Protein 1ESC (pdb70)

Structure (mmCIF, N/CA/C/O backbone):
data_1ESC
#
_entry.id   1ESC
#
_cell.length_a   131.025
_cell.length_b   48.501
_cell.length_c   70.307
_cell.angle_alpha   90.00
_cell.angle_beta   118.09
_cell.angle_gamma   90.00
#
_symmetry.space_group_name_H-M   'C 1 2 1'
#
loop_
_entity.id
_entity.type
_entity.pdbx_description
1 polymer ESTERASE
2 water water
#
loop_
_atom_site.group_PDB
_atom_site.id
_atom_site.type_symbol
_atom_site.label_atom_id
_atom_site.label_alt_id
_atom_site.label_comp_id
_atom_site.label_asym_id
_atom_site.label_entity_id
_atom_site.label_seq_id
_atom_site.pdbx_PDB_ins_code
_atom_site.Cartn_x
_atom_site.Cartn_y
_atom_site.Cartn_z
_atom_site.occupancy
_atom_site.B_iso_or_equiv
_atom_site.auth_seq_id
_atom_site.auth_comp_id
_atom_site.auth_asym_id
_atom_site.auth_atom_id
_atom_site.pdbx_PDB_model_num
ATOM 1 N N . ASP A 1 4 ? 57.391 35.206 6.881 1.00 41.89 4 ASP A N 1
ATOM 2 C CA . ASP A 1 4 ? 58.522 34.274 6.703 1.00 21.77 4 ASP A CA 1
ATOM 3 C C . ASP A 1 4 ? 58.199 33.438 5.460 1.00 33.35 4 ASP A C 1
ATOM 4 O O . ASP A 1 4 ? 57.159 32.755 5.397 1.00 38.50 4 ASP A O 1
ATOM 9 N N . PRO A 1 5 ? 59.111 33.556 4.516 1.00 26.56 5 PRO A N 1
ATOM 10 C CA . PRO A 1 5 ? 58.949 32.779 3.276 1.00 22.11 5 PRO A CA 1
ATOM 11 C C . PRO A 1 5 ? 59.106 31.323 3.704 1.00 39.23 5 PRO A C 1
ATOM 12 O O . PRO A 1 5 ? 59.857 31.045 4.665 1.00 32.48 5 PRO A O 1
ATOM 16 N N . VAL A 1 6 ? 58.432 30.378 3.118 1.00 42.75 6 VAL A N 1
ATOM 17 C CA . VAL A 1 6 ? 58.505 28.931 3.372 1.00 36.55 6 VAL A CA 1
ATOM 18 C C . VAL A 1 6 ? 58.918 28.441 1.977 1.00 22.70 6 VAL A C 1
ATOM 19 O O . VAL A 1 6 ? 58.057 28.430 1.083 1.00 23.10 6 VAL A O 1
ATOM 23 N N . PRO A 1 7 ? 60.189 28.182 1.790 1.00 20.77 7 PRO A N 1
ATOM 24 C CA . PRO A 1 7 ? 60.673 27.733 0.471 1.00 26.78 7 PRO A CA 1
ATOM 25 C C . PRO A 1 7 ? 59.925 26.465 0.075 1.00 40.96 7 PRO A C 1
ATOM 26 O O . PRO A 1 7 ? 59.958 25.500 0.862 1.00 33.60 7 PRO A O 1
ATOM 30 N N . THR A 1 8 ? 59.241 26.414 -1.060 1.00 27.01 8 THR A N 1
ATOM 31 C CA . THR A 1 8 ? 58.451 25.244 -1.449 1.00 17.39 8 THR A CA 1
ATOM 32 C C . THR A 1 8 ? 58.674 24.688 -2.824 1.00 21.66 8 THR A C 1
ATOM 33 O O . THR A 1 8 ? 58.860 25.581 -3.644 1.00 24.31 8 THR A O 1
ATOM 37 N N . VAL A 1 9 ? 58.595 23.387 -3.020 1.00 29.29 9 VAL A N 1
ATOM 38 C CA . VAL A 1 9 ? 58.756 22.812 -4.365 1.00 30.03 9 VAL A CA 1
ATOM 39 C C . VAL A 1 9 ? 57.447 22.055 -4.629 1.00 9.37 9 VAL A C 1
ATOM 40 O O . VAL A 1 9 ? 57.050 21.336 -3.696 1.00 24.48 9 VAL A O 1
ATOM 44 N N . PHE A 1 10 ? 56.869 22.221 -5.786 1.00 19.35 10 PHE A N 1
ATOM 45 C CA . PHE A 1 10 ? 55.624 21.544 -6.211 1.00 22.73 10 PHE A CA 1
ATOM 46 C C . PHE A 1 10 ? 56.133 20.560 -7.272 1.00 16.88 10 PHE A C 1
ATOM 47 O O . PHE A 1 10 ? 57.065 20.925 -7.990 1.00 22.25 10 PHE A O 1
ATOM 55 N N . PHE A 1 11 ? 55.602 19.352 -7.284 1.00 17.43 11 PHE A N 1
ATOM 56 C CA . PHE A 1 11 ? 56.091 18.319 -8.216 1.00 16.49 11 PHE A CA 1
ATOM 57 C C . PHE A 1 11 ? 54.862 17.488 -8.555 1.00 10.65 11 PHE A C 1
ATOM 58 O O . PHE A 1 11 ? 53.861 17.768 -7.877 1.00 13.15 11 PHE A O 1
ATOM 66 N N . GLY A 1 12 ? 55.014 16.590 -9.502 1.00 14.19 12 GLY A N 1
ATOM 67 C CA . GLY A 1 12 ? 53.871 15.729 -9.819 1.00 16.69 12 GLY A CA 1
ATOM 68 C C . GLY A 1 12 ? 53.600 15.489 -11.297 1.00 20.31 12 GLY A C 1
ATOM 69 O O . GLY A 1 12 ? 54.386 15.854 -12.157 1.00 23.94 12 GLY A O 1
ATOM 70 N N . ASP A 1 13 ? 52.466 14.863 -11.531 1.00 24.63 13 ASP A N 1
ATOM 71 C CA . ASP A 1 13 ? 51.893 14.402 -12.770 1.00 24.20 13 ASP A CA 1
ATOM 72 C C . ASP A 1 13 ? 50.743 15.295 -13.220 1.00 16.89 13 ASP A C 1
ATOM 73 O O . ASP A 1 13 ? 50.642 16.440 -12.700 1.00 23.11 13 ASP A O 1
ATOM 78 N N . SER A 1 14 ? 49.906 14.834 -14.144 1.00 28.26 14 SER A N 1
ATOM 79 C CA . SER A 1 14 ? 48.815 15.652 -14.696 1.00 21.41 14 SER A CA 1
ATOM 80 C C . SER A 1 14 ? 47.796 16.134 -13.685 1.00 14.28 14 SER A C 1
ATOM 81 O O . SER A 1 14 ? 47.094 17.149 -13.956 1.00 30.55 14 SER A O 1
ATOM 84 N N . TYR A 1 15 ? 47.710 15.505 -12.522 1.00 25.01 15 TYR A N 1
ATOM 85 C CA . TYR A 1 15 ? 46.740 15.935 -11.504 1.00 21.48 15 TYR A CA 1
ATOM 86 C C . TYR A 1 15 ? 47.296 17.102 -10.674 1.00 15.03 15 TYR A C 1
ATOM 87 O O . TYR A 1 15 ? 46.423 17.650 -9.962 1.00 21.93 15 TYR A O 1
ATOM 96 N N . THR A 1 16 ? 48.536 17.506 -10.858 1.00 17.32 16 THR A N 1
ATOM 97 C CA . THR A 1 16 ? 49.138 18.662 -10.162 1.00 26.48 16 THR A CA 1
ATOM 98 C C . THR A 1 16 ? 49.387 19.796 -11.164 1.00 7.14 16 THR A C 1
ATOM 99 O O . THR A 1 16 ? 49.313 21.023 -10.928 1.00 20.17 16 THR A O 1
ATOM 103 N N . ALA A 1 17 ? 49.702 19.334 -12.383 1.00 23.46 17 ALA A N 1
ATOM 104 C CA . ALA A 1 17 ? 49.948 20.242 -13.508 1.00 20.04 17 ALA A CA 1
ATOM 105 C C . ALA A 1 17 ? 48.573 20.758 -13.950 1.00 30.35 17 ALA A C 1
ATOM 106 O O . ALA A 1 17 ? 48.467 21.857 -14.501 1.00 22.18 17 ALA A O 1
ATOM 108 N N . ASN A 1 18 ? 47.506 20.028 -13.727 1.00 19.71 18 ASN A N 1
ATOM 109 C CA . ASN A 1 18 ? 46.117 20.323 -14.021 1.00 18.01 18 ASN A CA 1
ATOM 110 C C . ASN A 1 18 ? 45.879 20.431 -15.538 1.00 19.79 18 ASN A C 1
ATOM 111 O O . ASN A 1 18 ? 45.396 21.418 -16.085 1.00 23.00 18 ASN A O 1
ATOM 116 N N . PHE A 1 19 ? 46.171 19.321 -16.172 1.00 26.52 19 PHE A N 1
ATOM 117 C CA . PHE A 1 19 ? 45.979 19.107 -17.592 1.00 29.40 19 PHE A CA 1
ATOM 118 C C . PHE A 1 19 ? 44.496 19.447 -17.860 1.00 26.96 19 PHE A C 1
ATOM 119 O O . PHE A 1 19 ? 43.588 18.944 -17.180 1.00 27.20 19 PHE A O 1
ATOM 127 N N . GLY A 1 20 ? 44.324 20.280 -18.857 1.00 21.32 20 GLY A N 1
ATOM 128 C CA . GLY A 1 20 ? 43.001 20.716 -19.278 1.00 32.39 20 GLY A CA 1
ATOM 129 C C . GLY A 1 20 ? 42.731 22.168 -18.926 1.00 31.03 20 GLY A C 1
ATOM 130 O O . GLY A 1 20 ? 41.823 22.720 -19.576 1.00 27.81 20 GLY A O 1
ATOM 131 N N . ILE A 1 21 ? 43.400 22.679 -17.902 1.00 30.73 21 ILE A N 1
ATOM 132 C CA . ILE A 1 21 ? 43.137 24.100 -17.539 1.00 21.84 21 ILE A CA 1
ATOM 133 C C . ILE A 1 21 ? 44.110 24.919 -18.376 1.00 29.81 21 ILE A C 1
ATOM 134 O O . ILE A 1 21 ? 45.278 24.539 -18.551 1.00 33.14 21 ILE A O 1
ATOM 139 N N . ALA A 1 22 ? 43.577 25.983 -18.956 1.00 31.75 22 ALA A N 1
ATOM 140 C CA . ALA A 1 22 ? 44.355 26.908 -19.804 1.00 24.93 22 ALA A CA 1
ATOM 141 C C . ALA A 1 22 ? 44.104 28.306 -19.256 1.00 11.65 22 ALA A C 1
ATOM 142 O O . ALA A 1 22 ? 43.060 28.574 -18.602 1.00 18.56 22 ALA A O 1
ATOM 144 N N . PRO A 1 23 ? 45.046 29.221 -19.437 1.00 31.58 23 PRO A N 1
ATOM 145 C CA . PRO A 1 23 ? 46.299 29.061 -20.142 1.00 38.51 23 PRO A CA 1
ATOM 146 C C . PRO A 1 23 ? 47.360 28.209 -19.471 1.00 38.92 23 PRO A C 1
ATOM 147 O O . PRO A 1 23 ? 47.459 28.097 -18.244 1.00 34.72 23 PRO A O 1
ATOM 151 N N . VAL A 1 24 ? 48.204 27.640 -20.295 1.00 30.15 24 VAL A N 1
ATOM 152 C CA . VAL A 1 24 ? 49.359 26.814 -19.887 1.00 27.98 24 VAL A CA 1
ATOM 153 C C . VAL A 1 24 ? 50.572 27.673 -19.590 1.00 35.38 24 VAL A C 1
ATOM 154 O O . VAL A 1 24 ? 50.720 28.773 -20.165 1.00 37.44 24 VAL A O 1
ATOM 158 N N . THR A 1 25 ? 51.479 27.275 -18.719 1.00 33.23 25 THR A N 1
ATOM 159 C CA . THR A 1 25 ? 52.716 28.006 -18.420 1.00 18.97 25 THR A CA 1
ATOM 160 C C . THR A 1 25 ? 53.699 27.526 -19.502 1.00 21.90 25 THR A C 1
ATOM 161 O O . THR A 1 25 ? 53.482 26.417 -20.041 1.00 28.07 25 THR A O 1
ATOM 165 N N . ASN A 1 26 ? 54.705 28.333 -19.808 1.00 33.46 26 ASN A N 1
ATOM 166 C CA . ASN A 1 26 ? 55.694 28.003 -20.858 1.00 26.08 26 ASN A CA 1
ATOM 167 C C . ASN A 1 26 ? 55.103 27.594 -22.212 1.00 42.05 26 ASN A C 1
ATOM 168 O O . ASN A 1 26 ? 55.684 26.728 -22.912 1.00 36.32 26 ASN A O 1
ATOM 173 N N . GLN A 1 27 ? 54.007 28.153 -22.693 1.00 34.60 27 GLN A N 1
ATOM 174 C CA . GLN A 1 27 ? 53.258 27.868 -23.914 1.00 30.72 27 GLN A CA 1
ATOM 175 C C . GLN A 1 27 ? 54.136 27.544 -25.125 1.00 42.56 27 GLN A C 1
ATOM 176 O O . GLN A 1 27 ? 53.885 26.640 -25.913 1.00 49.17 27 GLN A O 1
ATOM 182 N N . ASP A 1 28 ? 55.135 28.352 -25.256 1.00 25.20 28 ASP A N 1
ATOM 183 C CA . ASP A 1 28 ? 56.126 28.476 -26.300 1.00 37.46 28 ASP A CA 1
ATOM 184 C C . ASP A 1 28 ? 57.517 27.955 -26.053 1.00 52.57 28 ASP A C 1
ATOM 185 O O . ASP A 1 28 ? 58.482 28.414 -26.698 1.00 44.46 28 ASP A O 1
ATOM 190 N N . SER A 1 29 ? 57.692 27.046 -25.136 1.00 34.25 29 SER A N 1
ATOM 191 C CA . SER A 1 29 ? 59.039 26.496 -24.848 1.00 17.91 29 SER A CA 1
ATOM 192 C C . SER A 1 29 ? 58.866 24.993 -24.686 1.00 39.68 29 SER A C 1
ATOM 193 O O . SER A 1 29 ? 57.701 24.587 -24.823 1.00 31.91 29 SER A O 1
ATOM 196 N N . GLU A 1 30 ? 59.961 24.328 -24.365 1.00 37.91 30 GLU A N 1
ATOM 197 C CA . GLU A 1 30 ? 59.926 22.871 -24.195 1.00 29.32 30 GLU A CA 1
ATOM 198 C C . GLU A 1 30 ? 58.840 22.366 -23.257 1.00 44.40 30 GLU A C 1
ATOM 199 O O . GLU A 1 30 ? 58.122 21.414 -23.653 1.00 41.82 30 GLU A O 1
ATOM 205 N N . ARG A 1 31 ? 58.696 22.983 -22.105 1.00 32.56 31 ARG A N 1
ATOM 206 C CA . ARG A 1 31 ? 57.736 22.614 -21.070 1.00 28.15 31 ARG A CA 1
ATOM 207 C C . ARG A 1 31 ? 56.273 22.889 -21.350 1.00 28.57 31 ARG A C 1
ATOM 208 O O . ARG A 1 31 ? 55.429 22.700 -20.451 1.00 21.05 31 ARG A O 1
ATOM 216 N N . GLY A 1 32 ? 55.957 23.270 -22.567 1.00 26.18 32 GLY A N 1
ATOM 217 C CA . GLY A 1 32 ? 54.577 23.516 -22.995 1.00 20.13 32 GLY A CA 1
ATOM 218 C C . GLY A 1 32 ? 53.860 22.155 -23.020 1.00 29.25 32 GLY A C 1
ATOM 219 O O . GLY A 1 32 ? 52.651 22.068 -22.756 1.00 36.38 32 GLY A O 1
ATOM 220 N N . TRP A 1 33 ? 54.631 21.115 -23.323 1.00 21.59 33 TRP A N 1
ATOM 221 C CA . TRP A 1 33 ? 54.213 19.727 -23.395 1.00 15.23 33 TRP A CA 1
ATOM 222 C C . TRP A 1 33 ? 53.964 19.124 -22.022 1.00 14.85 33 TRP A C 1
ATOM 223 O O . TRP A 1 33 ? 53.614 17.936 -21.991 1.00 20.39 33 TRP A O 1
ATOM 234 N N . CYS A 1 34 ? 54.124 19.881 -20.967 1.00 30.32 34 CYS A N 1
ATOM 235 C CA . CYS A 1 34 ? 53.842 19.451 -19.609 1.00 21.10 34 CYS A CA 1
ATOM 236 C C . CYS A 1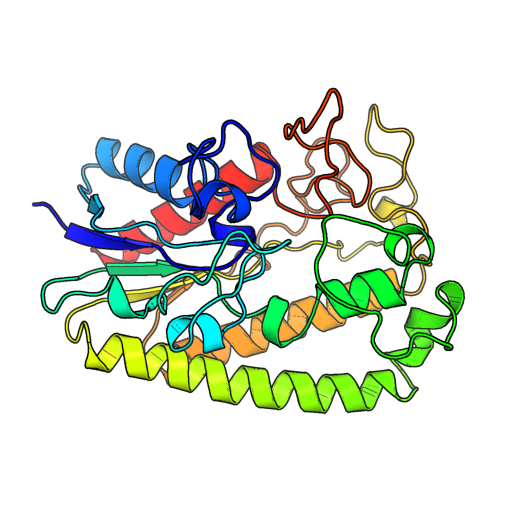 34 ? 52.357 19.707 -19.321 1.00 25.45 34 CYS A C 1
ATOM 237 O O . CYS A 1 34 ? 51.763 19.151 -18.390 1.00 28.71 34 CYS A O 1
ATOM 240 N N . PHE A 1 35 ? 51.799 20.623 -20.105 1.00 25.32 35 PHE A N 1
ATOM 241 C CA . PHE A 1 35 ? 50.409 21.069 -20.000 1.00 16.26 35 PHE A CA 1
ATOM 242 C C . PHE A 1 35 ? 50.096 21.541 -18.576 1.00 18.34 35 PHE A C 1
ATOM 243 O O . PHE A 1 35 ? 49.010 21.291 -18.036 1.00 33.01 35 PHE A O 1
ATOM 251 N N . GLN A 1 36 ? 51.042 22.265 -17.996 1.00 27.60 36 GLN A N 1
ATOM 252 C CA . GLN A 1 36 ? 50.964 22.802 -16.644 1.00 25.52 36 GLN A CA 1
ATOM 253 C C . GLN A 1 36 ? 50.218 24.135 -16.697 1.00 20.89 36 GLN A C 1
ATOM 254 O O . GLN A 1 36 ? 50.789 25.103 -17.203 1.00 26.18 36 GLN A O 1
ATOM 260 N N . ALA A 1 37 ? 49.024 24.115 -16.151 1.00 20.15 37 ALA A N 1
ATOM 261 C CA . ALA A 1 37 ? 48.230 25.333 -16.134 1.00 18.22 37 ALA A CA 1
ATOM 262 C C . ALA A 1 37 ? 48.914 26.329 -15.208 1.00 28.82 37 ALA A C 1
ATOM 263 O O . ALA A 1 37 ? 49.546 25.972 -14.217 1.00 27.85 37 ALA A O 1
ATOM 265 N N . LYS A 1 38 ? 48.700 27.560 -15.580 1.00 23.25 38 LYS A N 1
ATOM 266 C CA . LYS A 1 38 ? 49.131 28.772 -14.908 1.00 20.96 38 LYS A CA 1
ATOM 267 C C . LYS A 1 38 ? 48.409 28.818 -13.553 1.00 16.90 38 LYS A C 1
ATOM 268 O O . LYS A 1 38 ? 48.961 29.203 -12.479 1.00 29.33 38 LYS A O 1
ATOM 274 N N . GLU A 1 39 ? 47.139 28.383 -13.632 1.00 18.96 39 GLU A N 1
ATOM 275 C CA . GLU A 1 39 ? 46.307 28.316 -12.425 1.00 20.83 39 GLU A CA 1
ATOM 276 C C . GLU A 1 39 ? 46.039 26.872 -11.959 1.00 25.39 39 GLU A C 1
ATOM 277 O O . GLU A 1 39 ? 44.857 26.488 -11.798 1.00 26.05 39 GLU A O 1
ATOM 283 N N . ASN A 1 40 ? 47.080 26.095 -11.692 1.00 22.81 40 ASN A N 1
ATOM 284 C CA . ASN A 1 40 ? 46.906 24.696 -11.214 1.00 23.14 40 ASN A CA 1
ATOM 285 C C . ASN A 1 40 ? 46.642 24.805 -9.722 1.00 20.29 40 ASN A C 1
ATOM 286 O O . ASN A 1 40 ? 46.846 25.914 -9.179 1.00 20.76 40 ASN A O 1
ATOM 291 N N . TYR A 1 41 ? 46.332 23.735 -9.037 1.00 32.84 41 TYR A N 1
ATOM 292 C CA . TYR A 1 41 ? 46.051 23.761 -7.576 1.00 26.63 41 TYR A CA 1
ATOM 293 C C . TYR A 1 41 ? 47.205 24.406 -6.831 1.00 22.58 41 TYR A C 1
ATOM 294 O O . TYR A 1 41 ? 46.942 25.290 -5.982 1.00 31.42 41 TYR A O 1
ATOM 303 N N . PRO A 1 42 ? 48.474 24.096 -7.076 1.00 22.57 42 PRO A N 1
ATOM 304 C CA . PRO A 1 42 ? 49.598 24.802 -6.438 1.00 25.15 42 PRO A CA 1
ATOM 305 C C . PRO A 1 42 ? 49.490 26.323 -6.530 1.00 14.84 42 PRO A C 1
ATOM 306 O O . PRO A 1 42 ? 49.703 26.949 -5.457 1.00 28.01 42 PRO A O 1
ATOM 310 N N . ALA A 1 43 ? 49.190 26.920 -7.676 1.00 33.10 43 ALA A N 1
ATOM 311 C CA . ALA A 1 43 ? 49.050 28.387 -7.863 1.00 16.03 43 ALA A CA 1
ATOM 312 C C . ALA A 1 43 ? 47.981 28.955 -6.930 1.00 25.65 43 ALA A C 1
ATOM 313 O O . ALA A 1 43 ? 48.190 29.857 -6.108 1.00 26.42 43 ALA A O 1
ATOM 315 N N . VAL A 1 44 ? 46.799 28.377 -7.024 1.00 29.59 44 VAL A N 1
ATOM 316 C CA . VAL A 1 44 ? 45.611 28.740 -6.248 1.00 27.81 44 VAL A CA 1
ATOM 317 C C . VAL A 1 44 ? 45.868 28.491 -4.785 1.00 16.15 44 VAL A C 1
ATOM 318 O O . VAL A 1 44 ? 45.507 29.377 -3.975 1.00 22.23 44 VAL A O 1
ATOM 322 N N . ALA A 1 45 ? 46.491 27.392 -4.397 1.00 28.29 45 ALA A N 1
ATOM 323 C CA . ALA A 1 45 ? 46.751 27.149 -2.953 1.00 11.32 45 ALA A CA 1
ATOM 324 C C . ALA A 1 45 ? 47.673 28.245 -2.460 1.00 11.25 45 ALA A C 1
ATOM 325 O O . ALA A 1 45 ? 47.312 28.761 -1.382 1.00 22.14 45 ALA A O 1
ATOM 327 N N . THR A 1 46 ? 48.733 28.636 -3.117 1.00 23.62 46 THR A N 1
ATOM 328 C CA . THR A 1 46 ? 49.629 29.719 -2.650 1.00 30.91 46 THR A CA 1
ATOM 329 C C . THR A 1 46 ? 48.884 31.005 -2.344 1.00 37.99 46 THR A C 1
ATOM 330 O O . THR A 1 46 ? 49.094 31.554 -1.250 1.00 31.42 46 THR A O 1
ATOM 334 N N . ARG A 1 47 ? 48.029 31.466 -3.234 1.00 20.03 47 ARG A N 1
ATOM 335 C CA . ARG A 1 47 ? 47.122 32.620 -3.148 1.00 26.18 47 ARG A CA 1
ATOM 336 C C . ARG A 1 47 ? 46.341 32.558 -1.835 1.00 33.08 47 ARG A C 1
ATOM 337 O O . ARG A 1 47 ? 46.546 33.327 -0.883 1.00 37.37 47 ARG A O 1
ATOM 345 N N . SER A 1 48 ? 45.442 31.593 -1.716 1.00 21.59 48 SER A N 1
ATOM 346 C CA . SER A 1 48 ? 44.625 31.337 -0.534 1.00 25.39 48 SER A CA 1
ATOM 347 C C . SER A 1 48 ? 45.437 31.410 0.765 1.00 37.77 48 SER A C 1
ATOM 348 O O . SER A 1 48 ? 45.013 32.064 1.732 1.00 33.98 48 SER A O 1
ATOM 351 N N . LEU A 1 49 ? 46.540 30.671 0.745 1.00 37.04 49 LEU A N 1
ATOM 352 C CA . LEU A 1 49 ? 47.407 30.633 1.941 1.00 34.98 49 LEU A CA 1
ATOM 353 C C . LEU A 1 49 ? 47.940 32.046 2.201 1.00 27.74 49 LEU A C 1
ATOM 354 O O . LEU A 1 49 ? 47.967 32.470 3.371 1.00 32.61 49 LEU A O 1
ATOM 359 N N . ALA A 1 50 ? 48.340 32.748 1.155 1.00 26.62 50 ALA A N 1
ATOM 360 C CA . ALA A 1 50 ? 48.888 34.100 1.345 1.00 22.80 50 ALA A CA 1
ATOM 361 C C . ALA A 1 50 ? 47.901 34.932 2.138 1.00 46.94 50 ALA A C 1
ATOM 362 O O . ALA A 1 50 ? 48.279 35.477 3.189 1.00 40.56 50 ALA A O 1
ATOM 364 N N . ASP A 1 51 ? 46.642 34.986 1.725 1.00 38.30 51 ASP A N 1
ATOM 365 C CA . ASP A 1 51 ? 45.671 35.815 2.481 1.00 35.20 51 ASP A CA 1
ATOM 366 C C . ASP A 1 51 ? 45.232 35.218 3.812 1.00 50.18 51 ASP A C 1
ATOM 367 O O . ASP A 1 51 ? 44.363 35.812 4.485 1.00 45.30 51 ASP A O 1
ATOM 372 N N . LYS A 1 52 ? 45.818 34.162 4.299 1.00 36.44 52 LYS A N 1
ATOM 373 C CA . LYS A 1 52 ? 45.544 33.603 5.612 1.00 18.17 52 LYS A CA 1
ATOM 374 C C . LYS A 1 52 ? 46.887 33.811 6.362 1.00 31.49 52 LYS A C 1
ATOM 375 O O . LYS A 1 52 ? 47.089 33.217 7.433 1.00 33.67 52 LYS A O 1
ATOM 381 N N . GLY A 1 53 ? 47.766 34.552 5.706 1.00 34.43 53 GLY A N 1
ATOM 382 C CA . GLY A 1 53 ? 49.114 34.840 6.154 1.00 29.79 53 GLY A CA 1
ATOM 383 C C . GLY A 1 53 ? 50.265 33.850 6.063 1.00 52.29 53 GLY A C 1
ATOM 384 O O . GLY A 1 53 ? 51.331 34.066 6.709 1.00 44.56 53 GLY A O 1
ATOM 385 N N . ILE A 1 54 ? 50.123 32.757 5.330 1.00 38.90 54 ILE A N 1
ATOM 386 C CA . ILE A 1 54 ? 51.159 31.732 5.111 1.00 23.14 54 ILE A CA 1
ATOM 387 C C . ILE A 1 54 ? 51.820 32.156 3.802 1.00 33.95 54 ILE A C 1
ATOM 388 O O . ILE A 1 54 ? 51.123 32.270 2.799 1.00 31.98 54 ILE A O 1
ATOM 393 N N . THR A 1 55 ? 53.101 32.443 3.862 1.00 41.19 55 THR A N 1
ATOM 394 C CA . THR A 1 55 ? 53.859 32.903 2.701 1.00 28.27 55 THR A CA 1
ATOM 395 C C . THR A 1 55 ? 54.888 31.872 2.230 1.00 35.66 55 THR A C 1
ATOM 396 O O . THR A 1 55 ? 55.987 31.723 2.748 1.00 40.04 55 THR A O 1
ATOM 400 N N . LEU A 1 56 ? 54.459 31.229 1.167 1.00 24.30 56 LEU A N 1
ATOM 401 C CA . LEU A 1 56 ? 55.224 30.183 0.503 1.00 22.87 56 LEU A CA 1
ATOM 402 C C . LEU A 1 56 ? 56.184 30.846 -0.470 1.00 25.56 56 LEU A C 1
ATOM 403 O O . LEU A 1 56 ? 55.655 31.645 -1.250 1.00 30.72 56 LEU A O 1
ATOM 408 N N . ASP A 1 57 ? 57.450 30.512 -0.412 1.00 26.00 57 ASP A N 1
ATOM 409 C CA . ASP A 1 57 ? 58.330 31.135 -1.446 1.00 19.74 57 ASP A CA 1
ATOM 410 C C . ASP A 1 57 ? 58.458 29.933 -2.389 1.00 42.00 57 ASP A C 1
ATOM 411 O O . ASP A 1 57 ? 59.164 28.965 -2.138 1.00 28.98 57 ASP A O 1
ATOM 416 N N . VAL A 1 58 ? 57.723 29.944 -3.464 1.00 31.25 58 VAL A N 1
ATOM 417 C CA . VAL A 1 58 ? 57.738 28.850 -4.437 1.00 22.95 58 VAL A CA 1
ATOM 418 C C . VAL A 1 58 ? 59.020 28.890 -5.263 1.00 27.13 58 VAL A C 1
ATOM 419 O O . VAL A 1 58 ? 59.249 29.776 -6.093 1.00 34.07 58 VAL A O 1
ATOM 423 N N . GLN A 1 59 ? 59.815 27.866 -5.053 1.00 27.62 59 GLN A N 1
ATOM 424 C CA . GLN A 1 59 ? 61.097 27.713 -5.727 1.00 23.50 59 GLN A CA 1
ATOM 425 C C . GLN A 1 59 ? 60.987 27.013 -7.062 1.00 24.85 59 GLN A C 1
ATOM 426 O O . GLN A 1 59 ? 61.893 27.256 -7.872 1.00 29.09 59 GLN A O 1
ATOM 432 N N . ALA A 1 60 ? 60.011 26.178 -7.315 1.00 25.74 60 ALA A N 1
ATOM 433 C CA . ALA A 1 60 ? 59.902 25.457 -8.595 1.00 13.26 60 ALA A CA 1
ATOM 434 C C . ALA A 1 60 ? 58.530 24.807 -8.617 1.00 21.86 60 ALA A C 1
ATOM 435 O O . ALA A 1 60 ? 58.021 24.541 -7.507 1.00 24.11 60 ALA A O 1
ATOM 437 N N . ASP A 1 61 ? 57.925 24.615 -9.758 1.00 26.85 61 ASP A N 1
ATOM 438 C CA . ASP A 1 61 ? 56.620 23.901 -9.786 1.00 17.62 61 ASP A CA 1
ATOM 439 C C . ASP A 1 61 ? 57.026 23.086 -11.026 1.00 19.09 61 ASP A C 1
ATOM 440 O O . ASP A 1 61 ? 57.047 23.669 -12.099 1.00 24.16 61 ASP A O 1
ATOM 445 N N . VAL A 1 62 ? 57.421 21.856 -10.804 1.00 25.85 62 VAL A N 1
ATOM 446 C CA . VAL A 1 62 ? 57.908 21.034 -11.911 1.00 11.29 62 VAL A CA 1
ATOM 447 C C . VAL A 1 62 ? 56.943 19.903 -12.213 1.00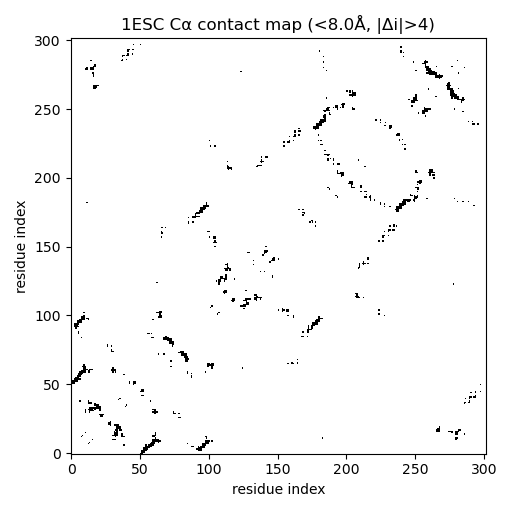 11.38 62 VAL A C 1
ATOM 448 O O . VAL A 1 62 ? 57.401 18.912 -12.807 1.00 25.77 62 VAL A O 1
ATOM 452 N N . SER A 1 63 ? 55.700 20.079 -11.831 1.00 18.65 63 SER A N 1
ATOM 453 C CA . SER A 1 63 ? 54.701 19.034 -12.197 1.00 20.22 63 SER A CA 1
ATOM 454 C C . SER A 1 63 ? 54.636 19.011 -13.727 1.00 12.06 63 SER A C 1
ATOM 455 O O . SER A 1 63 ? 54.955 20.008 -14.406 1.00 21.88 63 SER A O 1
ATOM 458 N N . CYS A 1 64 ? 54.250 17.888 -14.309 1.00 20.00 64 CYS A N 1
ATOM 459 C CA . CYS A 1 64 ? 54.196 17.787 -15.755 1.00 28.47 64 CYS A CA 1
ATOM 460 C C . CYS A 1 64 ? 53.289 16.621 -16.105 1.00 13.10 64 CYS A C 1
ATOM 461 O O . CYS A 1 64 ? 53.447 15.587 -15.420 1.00 22.68 64 CYS A O 1
ATOM 464 N N . GLY A 1 65 ? 52.487 16.838 -17.151 1.00 26.25 65 GLY A N 1
ATOM 465 C CA . GLY A 1 65 ? 51.607 15.749 -17.582 1.00 11.01 65 GLY A CA 1
ATOM 466 C C . GLY A 1 65 ? 52.436 14.516 -17.962 1.00 19.06 65 GLY A C 1
ATOM 467 O O . GLY A 1 65 ? 53.570 14.544 -18.496 1.00 26.51 65 GLY A O 1
ATOM 468 N N . GLY A 1 66 ? 51.815 13.368 -17.673 1.00 14.45 66 GLY A N 1
ATOM 469 C CA . GLY A 1 66 ? 52.426 12.078 -18.002 1.00 18.09 66 GLY A CA 1
ATOM 470 C C . GLY A 1 66 ? 53.573 11.632 -17.133 1.00 34.38 66 GLY A C 1
ATOM 471 O O . GLY A 1 66 ? 54.050 10.533 -17.451 1.00 38.97 66 GLY A O 1
ATOM 472 N N . ALA A 1 67 ? 53.971 12.354 -16.110 1.00 20.82 67 ALA A N 1
ATOM 473 C CA . ALA A 1 67 ? 55.060 11.960 -15.224 1.00 27.88 67 ALA A CA 1
ATOM 474 C C . ALA A 1 67 ? 54.753 10.677 -14.471 1.00 29.01 67 ALA A C 1
ATOM 475 O O . ALA A 1 67 ? 53.689 10.560 -13.848 1.00 27.42 67 ALA A O 1
ATOM 477 N N . LEU A 1 68 ? 55.710 9.757 -14.499 1.00 14.85 68 LEU A N 1
ATOM 478 C CA . LEU A 1 68 ? 55.596 8.489 -13.745 1.00 21.97 68 LEU A CA 1
ATOM 479 C C . LEU A 1 68 ? 56.327 8.770 -12.416 1.00 26.92 68 LEU A C 1
ATOM 480 O O . LEU A 1 68 ? 57.043 9.790 -12.349 1.00 23.47 68 LEU A O 1
ATOM 485 N N . ILE A 1 69 ? 56.197 7.885 -11.453 1.00 30.52 69 ILE A N 1
ATOM 486 C CA . ILE A 1 69 ? 56.901 8.075 -10.173 1.00 23.41 69 ILE A CA 1
ATOM 487 C C . ILE A 1 69 ? 58.420 8.240 -10.368 1.00 25.41 69 ILE A C 1
ATOM 488 O O . ILE A 1 69 ? 59.054 9.174 -9.831 1.00 29.03 69 ILE A O 1
ATOM 493 N N . HIS A 1 70 ? 59.031 7.363 -11.144 1.00 26.80 70 HIS A N 1
ATOM 494 C CA . HIS A 1 70 ? 60.471 7.352 -11.401 1.00 28.32 70 HIS A CA 1
ATOM 495 C C . HIS A 1 70 ? 61.015 8.524 -12.193 1.00 23.90 70 HIS A C 1
ATOM 496 O O . HIS A 1 70 ? 62.258 8.641 -12.381 1.00 25.07 70 HIS A O 1
ATOM 503 N N . HIS A 1 71 ? 60.165 9.430 -12.670 1.00 32.88 71 HIS A N 1
ATOM 504 C CA . HIS A 1 71 ? 60.525 10.647 -13.378 1.00 27.95 71 HIS A CA 1
ATOM 505 C C . HIS A 1 71 ? 60.983 11.709 -12.353 1.00 16.15 71 HIS A C 1
ATOM 506 O O . HIS A 1 71 ? 61.390 12.817 -12.718 1.00 19.69 71 HIS A O 1
ATOM 513 N N . PHE A 1 72 ? 60.852 11.315 -11.103 1.00 14.54 72 PHE A N 1
ATOM 514 C CA . PHE A 1 72 ? 61.268 12.087 -9.959 1.00 19.66 72 PHE A CA 1
ATOM 515 C C . PHE A 1 72 ? 62.803 11.945 -9.981 1.00 17.56 72 PHE A C 1
ATOM 516 O O . PHE A 1 72 ? 63.489 12.902 -9.586 1.00 26.42 72 PHE A O 1
ATOM 524 N N . TRP A 1 73 ? 63.263 10.755 -10.386 1.00 19.93 73 TRP A N 1
ATOM 525 C CA . TRP A 1 73 ? 64.714 10.538 -10.415 1.00 29.21 73 TRP A CA 1
ATOM 526 C C . TRP A 1 73 ? 65.212 10.225 -11.809 1.00 27.76 73 TRP A C 1
ATOM 527 O O . TRP A 1 73 ? 66.436 10.035 -11.862 1.00 26.96 73 TRP A O 1
ATOM 538 N N . GLU A 1 74 ? 64.399 10.228 -12.828 1.00 28.38 74 GLU A N 1
ATOM 539 C CA . GLU A 1 74 ? 64.874 9.977 -14.191 1.00 18.45 74 GLU A CA 1
ATOM 540 C C . GLU A 1 74 ? 64.431 11.073 -15.133 1.00 12.03 74 GLU A C 1
ATOM 541 O O . GLU A 1 74 ? 63.456 11.780 -14.773 1.00 26.00 74 GLU A O 1
ATOM 547 N N . LYS A 1 75 ? 65.000 11.211 -16.317 1.00 30.35 75 LYS A N 1
ATOM 548 C CA . LYS A 1 75 ? 64.607 12.230 -17.296 1.00 23.72 75 LYS A CA 1
ATOM 549 C C . LYS A 1 75 ? 63.278 11.882 -17.985 1.00 28.27 75 LYS A C 1
ATOM 550 O O . LYS A 1 75 ? 63.096 10.787 -18.524 1.00 35.95 75 LYS A O 1
ATOM 556 N N . GLN A 1 76 ? 62.419 12.873 -17.983 1.00 27.58 76 GLN A N 1
ATOM 557 C CA . GLN A 1 76 ? 61.140 12.631 -18.668 1.00 16.22 76 GLN A CA 1
ATOM 558 C C . GLN A 1 76 ? 61.278 13.046 -20.139 1.00 9.50 76 GLN A C 1
ATOM 559 O O . GLN A 1 76 ? 61.697 14.169 -20.460 1.00 31.93 76 GLN A O 1
ATOM 565 N N . GLU A 1 77 ? 60.865 12.136 -20.990 1.00 31.71 77 GLU A N 1
ATOM 566 C CA . GLU A 1 77 ? 60.859 12.384 -22.435 1.00 34.44 77 GLU A CA 1
ATOM 567 C C . GLU A 1 77 ? 59.534 12.995 -22.838 1.00 21.37 77 GLU A C 1
ATOM 568 O O . GLU A 1 77 ? 58.552 12.196 -22.726 1.00 24.25 77 GLU A O 1
ATOM 574 N N . LEU A 1 78 ? 59.420 14.224 -23.287 1.00 32.94 78 LEU A N 1
ATOM 575 C CA . LEU A 1 78 ? 58.117 14.769 -23.719 1.00 28.37 78 LEU A CA 1
ATOM 576 C C . LEU A 1 78 ? 57.709 14.253 -25.104 1.00 53.30 78 LEU A C 1
ATOM 577 O O . LEU A 1 78 ? 58.627 13.876 -25.838 1.00 40.00 78 LEU A O 1
ATOM 582 N N . PRO A 1 79 ? 56.421 14.358 -25.402 1.00 33.54 79 PRO A N 1
ATOM 583 C CA . PRO A 1 79 ? 55.874 13.947 -26.693 1.00 32.44 79 PRO A CA 1
ATOM 584 C C . PRO A 1 79 ? 56.521 14.702 -27.839 1.00 42.78 79 PRO A C 1
ATOM 585 O O . PRO A 1 79 ? 56.988 15.844 -27.772 1.00 41.70 79 PRO A O 1
ATOM 589 N N . PHE A 1 80 ? 56.551 13.922 -28.897 1.00 42.20 80 PHE A N 1
ATOM 590 C CA . PHE A 1 80 ? 57.011 14.156 -30.260 1.00 39.90 80 PHE A CA 1
ATOM 591 C C . PHE A 1 80 ? 58.439 14.633 -30.451 1.00 53.30 80 PHE A C 1
ATOM 592 O O . PHE A 1 80 ? 58.845 14.837 -31.624 1.00 47.78 80 PHE A O 1
ATOM 600 N N . GLY A 1 81 ? 59.267 14.748 -29.431 1.00 41.82 81 GLY A N 1
ATOM 601 C CA . GLY A 1 81 ? 60.685 15.116 -29.583 1.00 28.96 81 GLY A CA 1
ATOM 602 C C . GLY A 1 81 ? 61.037 16.483 -29.044 1.00 38.51 81 GLY A C 1
ATOM 603 O O . GLY A 1 81 ? 62.097 17.044 -29.384 1.00 40.54 81 GLY A O 1
ATOM 604 N N . ALA A 1 82 ? 60.072 16.885 -28.212 1.00 33.75 82 ALA A N 1
ATOM 605 C CA . ALA A 1 82 ? 60.116 18.203 -27.547 1.00 24.82 82 ALA A CA 1
ATOM 606 C C . ALA A 1 82 ? 61.485 18.256 -26.887 1.00 47.90 82 ALA A C 1
ATOM 607 O O . ALA A 1 82 ? 62.266 19.163 -27.186 1.00 52.79 82 ALA A O 1
ATOM 609 N N . GLY A 1 83 ? 61.635 17.222 -26.069 1.00 41.08 83 GLY A N 1
ATOM 610 C CA . GLY A 1 83 ? 62.898 17.083 -25.335 1.00 45.09 83 GLY A CA 1
ATOM 611 C C . GLY A 1 83 ? 62.646 16.134 -24.157 1.00 38.13 83 GLY A C 1
ATOM 612 O O . GLY A 1 83 ? 61.628 15.449 -23.998 1.00 40.53 83 GLY A O 1
ATOM 613 N N . GLU A 1 84 ? 63.701 16.157 -23.373 1.00 28.97 84 GLU A N 1
ATOM 614 C CA . GLU A 1 84 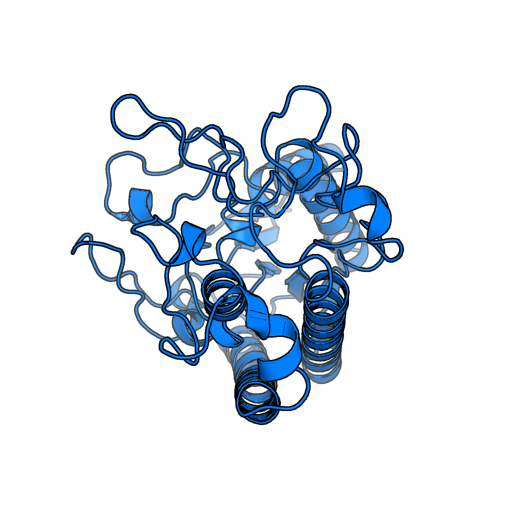? 63.922 15.391 -22.184 1.00 27.46 84 GLU A CA 1
ATOM 615 C C . GLU A 1 84 ? 64.007 16.426 -21.068 1.00 36.88 84 GLU A C 1
ATOM 616 O O . GLU A 1 84 ? 64.851 17.318 -21.267 1.00 31.37 84 GLU A O 1
ATOM 622 N N . LEU A 1 85 ? 63.201 16.234 -20.057 1.00 28.29 85 LEU A N 1
ATOM 623 C CA . LEU A 1 85 ? 63.221 17.141 -18.903 1.00 40.87 85 LEU A CA 1
ATOM 624 C C . LEU A 1 85 ? 64.114 16.481 -17.849 1.00 25.05 85 LEU A C 1
ATOM 625 O O . LEU A 1 85 ? 64.246 15.245 -17.825 1.00 28.29 85 LEU A O 1
ATOM 630 N N . PRO A 1 86 ? 64.697 17.309 -16.997 1.00 23.77 86 PRO A N 1
ATOM 631 C CA . PRO A 1 86 ? 65.544 16.783 -15.937 1.00 23.29 86 PRO A CA 1
ATOM 632 C C . PRO A 1 86 ? 64.678 16.091 -14.894 1.00 33.27 86 PRO A C 1
ATOM 633 O O . PRO A 1 86 ? 63.486 16.460 -14.811 1.00 28.03 86 PRO A O 1
ATOM 637 N N . PRO A 1 87 ? 65.272 15.178 -14.145 1.00 37.44 87 PRO A N 1
ATOM 638 C CA . PRO A 1 87 ? 64.555 14.531 -13.063 1.00 26.15 87 PRO A CA 1
ATOM 639 C C . PRO A 1 87 ? 63.871 15.599 -12.218 1.00 20.49 87 PRO A C 1
ATOM 640 O O . PRO A 1 87 ? 64.438 16.695 -11.933 1.00 20.11 87 PRO A O 1
ATOM 644 N N . GLN A 1 88 ? 62.657 15.314 -11.740 1.00 20.64 88 GLN A N 1
ATOM 645 C CA . GLN A 1 88 ? 62.039 16.367 -10.882 1.00 14.85 88 GLN A CA 1
ATOM 646 C C . GLN A 1 88 ? 62.829 16.569 -9.587 1.00 26.38 88 GLN A C 1
ATOM 647 O O . GLN A 1 88 ? 62.824 17.697 -9.022 1.00 23.14 88 GLN A O 1
ATOM 653 N N . GLN A 1 89 ? 63.563 15.627 -9.025 1.00 31.44 89 GLN A N 1
ATOM 654 C CA . GLN A 1 89 ? 64.332 15.756 -7.783 1.00 16.73 89 GLN A CA 1
ATOM 655 C C . GLN A 1 89 ? 65.322 16.930 -7.819 1.00 14.87 89 GLN A C 1
ATOM 656 O O . GLN A 1 89 ? 65.675 17.547 -6.795 1.00 26.53 89 GLN A O 1
ATOM 662 N N . ASP A 1 90 ? 65.759 17.253 -9.016 1.00 26.05 90 ASP A N 1
ATOM 663 C CA . ASP A 1 90 ? 66.670 18.341 -9.303 1.00 16.05 90 ASP A CA 1
ATOM 664 C C . ASP A 1 90 ? 66.137 19.703 -8.864 1.00 33.00 90 ASP A C 1
ATOM 665 O O . ASP A 1 90 ? 66.968 20.619 -8.759 1.00 32.35 90 ASP A O 1
ATOM 670 N N . ALA A 1 91 ? 64.869 19.913 -8.623 1.00 24.79 91 ALA A N 1
ATOM 671 C CA . ALA A 1 91 ? 64.268 21.158 -8.186 1.00 16.39 91 ALA A CA 1
ATOM 672 C C . ALA A 1 91 ? 64.432 21.391 -6.681 1.00 25.85 91 ALA A C 1
ATOM 673 O O . ALA A 1 91 ? 64.235 22.535 -6.238 1.00 26.69 91 ALA A O 1
ATOM 675 N N . LEU A 1 92 ? 64.717 20.313 -5.969 1.00 19.55 92 LEU A N 1
ATOM 676 C CA . LEU A 1 92 ? 64.926 20.393 -4.534 1.00 22.06 92 LEU A CA 1
ATOM 677 C C . LEU A 1 92 ? 66.270 21.067 -4.180 1.00 16.87 92 LEU A C 1
ATOM 678 O O . LEU A 1 92 ? 67.296 20.938 -4.869 1.00 26.28 92 LEU A O 1
ATOM 683 N N . LYS A 1 93 ? 66.260 21.756 -3.057 1.00 23.36 93 LYS A N 1
ATOM 684 C CA . LYS A 1 93 ? 67.424 22.436 -2.488 1.00 23.91 93 LYS A CA 1
ATOM 685 C C . LYS A 1 93 ? 67.446 22.025 -1.008 1.00 16.07 93 LYS A C 1
ATOM 686 O O . LYS A 1 93 ? 66.437 21.677 -0.378 1.00 20.45 93 LYS A O 1
ATOM 692 N N . GLN A 1 94 ? 68.621 22.126 -0.418 1.00 31.88 94 GLN A N 1
ATOM 693 C CA . GLN A 1 94 ? 68.803 21.785 0.988 1.00 23.39 94 GLN A CA 1
ATOM 694 C C . GLN A 1 94 ? 67.921 22.640 1.866 1.00 18.78 94 GLN A C 1
ATOM 695 O O . GLN A 1 94 ? 67.412 22.160 2.889 1.00 34.25 94 GLN A O 1
ATOM 701 N N . ASP A 1 95 ? 67.727 23.885 1.454 1.00 23.31 95 ASP A N 1
ATOM 702 C CA . ASP A 1 95 ? 66.877 24.804 2.226 1.00 23.46 95 ASP A CA 1
ATOM 703 C C . ASP A 1 95 ? 65.390 24.622 1.916 1.00 34.90 95 ASP A C 1
ATOM 704 O O . ASP A 1 95 ? 64.577 25.295 2.592 1.00 26.11 95 ASP A O 1
ATOM 709 N N . THR A 1 96 ? 64.976 23.788 0.980 1.00 24.24 96 THR A N 1
ATOM 710 C CA . THR A 1 96 ? 63.564 23.540 0.695 1.00 29.11 96 THR A CA 1
ATOM 711 C C . THR A 1 96 ? 62.896 22.999 1.960 1.00 25.53 96 THR A C 1
ATOM 712 O O . THR A 1 96 ? 63.414 21.987 2.464 1.00 26.46 96 THR A O 1
ATOM 716 N N . GLN A 1 97 ? 61.825 23.589 2.434 1.00 22.03 97 GLN A N 1
ATOM 717 C CA . GLN A 1 97 ? 61.092 23.197 3.643 1.00 15.86 97 GLN A CA 1
ATOM 718 C C . GLN A 1 97 ? 59.716 22.548 3.376 1.00 17.87 97 GLN A C 1
ATOM 719 O O . GLN A 1 97 ? 59.109 22.013 4.322 1.00 27.23 97 GLN A O 1
ATOM 725 N N . LEU A 1 98 ? 59.251 22.641 2.125 1.00 25.39 98 LEU A N 1
ATOM 726 C CA . LEU A 1 98 ? 57.929 22.064 1.810 1.00 15.68 98 LEU A CA 1
ATOM 727 C C . LEU A 1 98 ? 57.860 21.510 0.394 1.00 29.18 98 LEU A C 1
ATOM 728 O O . LEU A 1 98 ? 58.167 22.182 -0.593 1.00 29.91 98 LEU A O 1
ATOM 733 N N . THR A 1 99 ? 57.465 20.242 0.300 1.00 28.76 99 THR A N 1
ATOM 734 C CA . THR A 1 99 ? 57.322 19.553 -0.976 1.00 13.00 99 THR A CA 1
ATOM 735 C C . THR A 1 99 ? 55.934 18.885 -1.049 1.00 14.01 99 THR A C 1
ATOM 736 O O . THR A 1 99 ? 55.508 18.094 -0.209 1.00 26.66 99 THR A O 1
ATOM 740 N N . VAL A 1 100 ? 55.196 19.284 -2.089 1.00 23.71 100 VAL A N 1
ATOM 741 C CA . VAL A 1 100 ? 53.818 18.874 -2.352 1.00 17.75 100 VAL A CA 1
ATOM 742 C C . VAL A 1 100 ? 53.603 18.423 -3.793 1.00 15.47 100 VAL A C 1
ATOM 743 O O . VAL A 1 100 ? 54.024 19.108 -4.743 1.00 22.54 100 VAL A O 1
ATOM 747 N N . GLY A 1 101 ? 52.972 17.270 -4.034 1.00 19.70 101 GLY A N 1
ATOM 748 C CA . GLY A 1 101 ? 52.734 16.827 -5.416 1.00 14.92 101 GLY A CA 1
ATOM 749 C C . GLY A 1 101 ? 51.973 15.520 -5.349 1.00 13.82 101 GLY A C 1
ATOM 750 O O . GLY A 1 101 ? 51.815 15.025 -4.234 1.00 18.08 101 GLY A O 1
ATOM 751 N N . SER A 1 102 ? 51.556 15.028 -6.474 1.00 15.85 102 SER A N 1
ATOM 752 C CA . SER A 1 102 ? 50.823 13.779 -6.652 1.00 19.13 102 SER A CA 1
ATOM 753 C C . SER A 1 102 ? 51.681 13.015 -7.645 1.00 13.04 102 SER A C 1
ATOM 754 O O . SER A 1 102 ? 52.020 13.653 -8.649 1.00 24.01 102 SER A O 1
ATOM 757 N N . LEU A 1 103 ? 52.089 11.800 -7.338 1.00 11.48 103 LEU A N 1
ATOM 758 C CA . LEU A 1 103 ? 52.898 10.993 -8.274 1.00 16.48 103 LEU A CA 1
ATOM 759 C C . LEU A 1 103 ? 52.296 9.596 -8.046 1.00 20.82 103 LEU A C 1
ATOM 760 O O . LEU A 1 103 ? 51.914 9.356 -6.886 1.00 18.26 103 LEU A O 1
ATOM 765 N N . GLY A 1 104 ? 52.163 8.804 -9.087 1.00 26.50 104 GLY A N 1
ATOM 766 C CA . GLY A 1 104 ? 51.598 7.473 -8.841 1.00 22.64 104 GLY A CA 1
ATOM 767 C C . GLY A 1 104 ? 50.650 6.874 -9.842 1.00 25.20 104 GLY A C 1
ATOM 768 O O . GLY A 1 104 ? 50.837 5.686 -10.206 1.00 29.57 104 GLY A O 1
ATOM 769 N N . GLY A 1 105 ? 49.644 7.614 -10.255 1.00 28.58 105 GLY A N 1
ATOM 770 C CA . GLY A 1 105 ? 48.670 7.106 -11.228 1.00 22.96 105 GLY A CA 1
ATOM 771 C C . GLY A 1 105 ? 49.296 6.559 -12.511 1.00 24.31 105 GLY A C 1
ATOM 772 O O . GLY A 1 105 ? 48.809 5.489 -12.937 1.00 24.78 105 GLY A O 1
ATOM 773 N N . ASN A 1 106 ? 50.297 7.238 -13.076 1.00 23.02 106 ASN A N 1
ATOM 774 C CA . ASN A 1 106 ? 50.975 6.790 -14.306 1.00 14.52 106 ASN A CA 1
ATOM 775 C C . ASN A 1 106 ? 51.886 5.587 -14.021 1.00 27.61 106 ASN A C 1
ATOM 776 O O . ASN A 1 106 ? 52.194 4.826 -14.960 1.00 19.99 106 ASN A O 1
ATOM 781 N N . THR A 1 107 ? 52.339 5.367 -12.805 1.00 32.32 107 THR A N 1
ATOM 782 C CA . THR A 1 107 ? 53.173 4.160 -12.613 1.00 28.38 107 THR A CA 1
ATOM 783 C C . THR A 1 107 ? 52.200 2.977 -12.595 1.00 14.41 107 THR A C 1
ATOM 784 O O . THR A 1 107 ? 52.532 1.943 -13.168 1.00 30.41 107 THR A O 1
ATOM 788 N N . LEU A 1 108 ? 51.026 3.125 -11.985 1.00 19.29 108 LEU A N 1
ATOM 789 C CA . LEU A 1 108 ? 50.031 2.051 -11.961 1.00 34.24 108 LEU A CA 1
ATOM 790 C C . LEU A 1 108 ? 49.630 1.795 -13.428 1.00 31.50 108 LEU A C 1
ATOM 791 O O . LEU A 1 108 ? 49.503 0.688 -13.972 1.00 30.03 108 LEU A O 1
ATOM 796 N N . GLY A 1 109 ? 49.414 2.933 -14.056 1.00 34.09 109 GLY A N 1
ATOM 797 C CA . GLY A 1 109 ? 49.030 3.039 -15.453 1.00 33.40 109 GLY A CA 1
ATOM 798 C C . GLY A 1 109 ? 47.505 3.126 -15.541 1.00 30.99 109 GLY A C 1
ATOM 799 O O . GLY A 1 109 ? 46.891 2.302 -16.224 1.00 32.62 109 GLY A O 1
ATOM 800 N N . PHE A 1 110 ? 47.008 4.158 -14.867 1.00 31.51 110 PHE A N 1
ATOM 801 C CA . PHE A 1 110 ? 45.553 4.384 -14.876 1.00 16.61 110 PHE A CA 1
ATOM 802 C C . PHE A 1 110 ? 45.151 4.689 -16.319 1.00 37.25 110 PHE A C 1
ATOM 803 O O . PHE A 1 110 ? 44.062 4.276 -16.733 1.00 43.15 110 PHE A O 1
ATOM 811 N N . ASN A 1 111 ? 45.960 5.333 -17.121 1.00 23.57 111 ASN A N 1
ATOM 812 C CA . ASN A 1 111 ? 45.766 5.653 -18.546 1.00 25.20 111 ASN A CA 1
ATOM 813 C C . ASN A 1 111 ? 45.642 4.361 -19.359 1.00 42.72 111 ASN A C 1
ATOM 814 O O . ASN A 1 111 ? 44.737 4.303 -20.192 1.00 36.72 111 ASN A O 1
ATOM 819 N N . ARG A 1 112 ? 46.498 3.388 -19.105 1.00 37.99 112 ARG A N 1
ATOM 820 C CA . ARG A 1 112 ? 46.470 2.089 -19.773 1.00 24.65 112 ARG A CA 1
ATOM 821 C C . ARG A 1 112 ? 45.210 1.327 -19.409 1.00 25.81 112 ARG A C 1
ATOM 822 O O . ARG A 1 112 ? 44.791 0.521 -20.236 1.00 31.90 112 ARG A O 1
ATOM 830 N N . ILE A 1 113 ? 44.656 1.535 -18.245 1.00 35.15 113 ILE A N 1
ATOM 831 C CA . ILE A 1 113 ? 43.408 0.928 -17.783 1.00 25.89 113 ILE A CA 1
ATOM 832 C C . ILE A 1 113 ? 42.188 1.569 -18.463 1.00 40.35 113 ILE A C 1
ATOM 833 O O . ILE A 1 113 ? 41.170 0.899 -18.665 1.00 40.58 113 ILE A O 1
ATOM 838 N N . LEU A 1 114 ? 42.208 2.845 -18.798 1.00 41.05 114 LEU A N 1
ATOM 839 C CA . LEU A 1 114 ? 41.163 3.622 -19.472 1.00 37.08 114 LEU A CA 1
ATOM 840 C C . LEU A 1 114 ? 41.190 3.211 -20.956 1.00 38.92 114 LEU A C 1
ATOM 841 O O . LEU A 1 114 ? 40.151 2.846 -21.519 1.00 38.30 114 LEU A O 1
ATOM 846 N N . LYS A 1 115 ? 42.379 3.224 -21.544 1.00 35.89 115 LYS A N 1
ATOM 847 C CA . LYS A 1 115 ? 42.524 2.804 -22.952 1.00 18.45 115 LYS A CA 1
ATOM 848 C C . LYS A 1 115 ? 42.095 1.358 -23.156 1.00 33.72 115 LYS A C 1
ATOM 849 O O . LYS A 1 115 ? 41.523 1.039 -24.209 1.00 40.15 115 LYS A O 1
ATOM 855 N N . GLN A 1 116 ? 42.286 0.471 -22.211 1.00 28.55 116 GLN A N 1
ATOM 856 C CA . GLN A 1 116 ? 41.884 -0.938 -22.268 1.00 29.62 116 GLN A CA 1
ATOM 857 C C . GLN A 1 116 ? 40.354 -1.006 -22.349 1.00 44.97 116 GLN A C 1
ATOM 858 O O . GLN A 1 116 ? 39.789 -1.723 -23.162 1.00 39.43 116 GLN A O 1
ATOM 864 N N . CYS A 1 117 ? 39.746 -0.248 -21.473 1.00 39.94 117 CYS A N 1
ATOM 865 C CA . CYS A 1 117 ? 38.296 -0.180 -21.385 1.00 26.48 117 CYS A CA 1
ATOM 866 C C . CYS A 1 117 ? 37.654 0.676 -22.471 1.00 34.64 117 CYS A C 1
ATOM 867 O O . CYS A 1 117 ? 36.402 0.743 -22.413 1.00 41.06 117 CYS A O 1
ATOM 870 N N . SER A 1 118 ? 38.396 1.279 -23.382 1.00 29.31 118 SER A N 1
ATOM 871 C CA . SER A 1 118 ? 37.658 2.076 -24.396 1.00 23.84 118 SER A CA 1
ATOM 872 C C . SER A 1 118 ? 38.340 2.184 -25.736 1.00 35.38 118 SER A C 1
ATOM 873 O O . SER A 1 118 ? 39.400 2.787 -25.922 1.00 44.02 118 SER A O 1
ATOM 876 N N . ASP A 1 119 ? 37.673 1.686 -26.785 1.00 30.22 119 ASP A N 1
ATOM 877 C CA . ASP A 1 119 ? 38.060 1.646 -28.194 1.00 36.70 119 ASP A CA 1
ATOM 878 C C . ASP A 1 119 ? 38.270 3.076 -28.725 1.00 33.70 119 ASP A C 1
ATOM 879 O O . ASP A 1 119 ? 39.076 3.336 -29.623 1.00 43.91 119 ASP A O 1
ATOM 884 N N . GLU A 1 120 ? 37.446 3.918 -28.160 1.00 33.45 120 GLU A N 1
ATOM 885 C CA . GLU A 1 120 ? 37.487 5.362 -28.461 1.00 26.37 120 GLU A CA 1
ATOM 886 C C . GLU A 1 120 ? 38.838 5.905 -28.004 1.00 45.48 120 GLU A C 1
ATOM 887 O O . GLU A 1 120 ? 39.523 6.663 -28.710 1.00 36.60 120 GLU A O 1
ATOM 893 N N . LEU A 1 121 ? 39.247 5.465 -26.810 1.00 36.27 121 LEU A N 1
ATOM 894 C CA . LEU A 1 121 ? 40.548 5.883 -26.227 1.00 26.14 121 LEU A CA 1
ATOM 895 C C . LEU A 1 121 ? 41.684 5.167 -26.927 1.00 46.50 121 LEU A C 1
ATOM 896 O O . LEU A 1 121 ? 42.746 5.800 -26.994 1.00 39.84 121 LEU A O 1
ATOM 901 N N . ARG A 1 122 ? 41.478 4.019 -27.521 1.00 40.08 122 ARG A N 1
ATOM 902 C CA . ARG A 1 122 ? 42.478 3.280 -28.296 1.00 25.04 122 ARG A CA 1
ATOM 903 C C . ARG A 1 122 ? 42.871 3.924 -29.625 1.00 41.33 122 ARG A C 1
ATOM 904 O O . ARG A 1 122 ? 43.829 3.464 -30.289 1.00 40.11 122 ARG A O 1
ATOM 912 N N . LYS A 1 123 ? 42.199 4.964 -30.067 1.00 31.86 123 LYS A N 1
ATOM 913 C CA . LYS A 1 123 ? 42.510 5.713 -31.269 1.00 28.44 123 LYS A CA 1
ATOM 914 C C . LYS A 1 123 ? 43.387 6.876 -30.807 1.00 38.64 123 LYS A C 1
ATOM 915 O O . LYS A 1 123 ? 43.263 7.223 -29.631 1.00 41.59 123 LYS A O 1
ATOM 921 N N . PRO A 1 124 ? 44.120 7.452 -31.714 1.00 32.93 124 PRO A N 1
ATOM 922 C CA . PRO A 1 124 ? 45.013 8.573 -31.377 1.00 42.49 124 PRO A CA 1
ATOM 923 C C . PRO A 1 124 ? 44.426 9.665 -30.512 1.00 38.77 124 PRO A C 1
ATOM 924 O O . PRO A 1 124 ? 43.417 10.277 -30.894 1.00 40.11 124 PRO A O 1
ATOM 928 N N . SER A 1 125 ? 45.115 9.868 -29.404 1.00 37.33 125 SER A N 1
ATOM 929 C CA . SER A 1 125 ? 44.804 10.854 -28.382 1.00 31.88 125 SER A CA 1
ATOM 930 C C . SER A 1 125 ? 46.075 11.306 -27.668 1.00 40.22 125 SER A C 1
ATOM 931 O O . SER A 1 125 ? 47.146 10.672 -27.632 1.00 34.94 125 SER A O 1
ATOM 934 N N . LEU A 1 126 ? 45.881 12.426 -26.993 1.00 39.80 126 LEU A N 1
ATOM 935 C CA . LEU A 1 126 ? 46.923 13.066 -26.165 1.00 29.90 126 LEU A CA 1
ATOM 936 C C . LEU A 1 126 ? 47.056 12.490 -24.764 1.00 34.22 126 LEU A C 1
ATOM 937 O O . LEU A 1 126 ? 47.641 13.151 -23.897 1.00 39.95 126 LEU A O 1
ATOM 942 N N . LEU A 1 127 ? 46.518 11.309 -24.550 1.00 27.79 127 LEU A N 1
ATOM 943 C CA . LEU A 1 127 ? 46.531 10.567 -23.307 1.00 25.08 127 LEU A CA 1
ATOM 944 C C . LEU A 1 127 ? 47.589 9.491 -23.617 1.00 29.17 127 LEU A C 1
ATOM 945 O O . LEU A 1 127 ? 47.296 8.727 -24.539 1.00 31.42 127 LEU A O 1
ATOM 950 N N . PRO A 1 128 ? 48.673 9.613 -22.873 1.00 36.31 128 PRO A N 1
ATOM 951 C CA . PRO A 1 128 ? 49.793 8.696 -23.043 1.00 25.69 128 PRO A CA 1
ATOM 952 C C . PRO A 1 128 ? 49.443 7.284 -22.604 1.00 28.33 128 PRO A C 1
ATOM 953 O O . PRO A 1 128 ? 48.562 7.069 -21.734 1.00 28.63 128 PRO A O 1
ATOM 957 N N . GLY A 1 129 ? 50.171 6.365 -23.236 1.00 26.74 129 GLY A N 1
ATOM 958 C CA . GLY A 1 129 ? 49.948 4.956 -22.862 1.00 21.98 129 GLY A CA 1
ATOM 959 C C . GLY A 1 129 ? 49.315 4.108 -23.931 1.00 36.23 129 GLY A C 1
ATOM 960 O O . GLY A 1 129 ? 48.800 4.622 -24.923 1.00 39.14 129 GLY A O 1
ATOM 961 N N . ASP A 1 130 ? 49.385 2.823 -23.663 1.00 31.81 130 ASP A N 1
ATOM 962 C CA . ASP A 1 130 ? 48.853 1.758 -24.547 1.00 26.03 130 ASP A CA 1
ATOM 963 C C . ASP A 1 130 ? 47.961 0.863 -23.709 1.00 28.68 130 ASP A C 1
ATOM 964 O O . ASP A 1 130 ? 48.252 0.725 -22.492 1.00 38.01 130 ASP A O 1
ATOM 969 N N . PRO A 1 131 ? 46.951 0.256 -24.323 1.00 26.64 131 PRO A N 1
ATOM 970 C CA . PRO A 1 131 ? 46.067 -0.673 -23.591 1.00 26.31 131 PRO A CA 1
ATOM 971 C C . PRO A 1 131 ? 46.946 -1.689 -22.877 1.00 29.98 131 PRO A C 1
ATOM 972 O O . PRO A 1 131 ? 48.129 -1.854 -23.289 1.00 33.11 131 PRO A O 1
ATOM 976 N N . VAL A 1 132 ? 46.440 -2.350 -21.847 1.00 27.30 132 VAL A N 1
ATOM 977 C CA . VAL A 1 132 ? 47.362 -3.383 -21.227 1.00 19.35 132 VAL A CA 1
ATOM 978 C C . VAL A 1 132 ? 47.246 -4.526 -22.246 1.00 48.86 132 VAL A C 1
ATOM 979 O O . VAL A 1 132 ? 48.231 -4.662 -23.006 1.00 40.95 132 VAL A O 1
ATOM 983 N N . ASP A 1 133 ? 46.158 -5.265 -22.401 1.00 43.59 133 ASP A N 1
ATOM 984 C CA . ASP A 1 133 ? 46.056 -6.292 -23.451 1.00 28.14 133 ASP A CA 1
ATOM 985 C C . ASP A 1 133 ? 45.377 -5.700 -24.700 1.00 29.88 133 ASP A C 1
ATOM 986 O O . ASP A 1 133 ? 44.131 -5.888 -24.829 1.00 36.86 133 ASP A O 1
ATOM 991 N N . GLY A 1 134 ? 46.098 -5.107 -25.617 1.00 31.63 134 GLY A N 1
ATOM 992 C CA . GLY A 1 134 ? 45.469 -4.571 -26.843 1.00 28.70 134 GLY A CA 1
ATOM 993 C C . GLY A 1 134 ? 44.663 -5.420 -27.821 1.00 44.34 134 GLY A C 1
ATOM 994 O O . GLY A 1 134 ? 44.092 -4.904 -28.829 1.00 47.69 134 GLY A O 1
ATOM 995 N N . ASP A 1 135 ? 44.530 -6.720 -27.657 1.00 36.79 135 ASP A N 1
ATOM 996 C CA . ASP A 1 135 ? 43.798 -7.667 -28.495 1.00 44.68 135 ASP A CA 1
ATOM 997 C C . ASP A 1 135 ? 42.496 -8.032 -27.771 1.00 50.26 135 ASP A C 1
ATOM 998 O O . ASP A 1 135 ? 41.481 -8.388 -28.392 1.00 42.28 135 ASP A O 1
ATOM 1003 N N . GLU A 1 136 ? 42.656 -7.946 -26.452 1.00 36.63 136 GLU A N 1
ATOM 1004 C CA . GLU A 1 136 ? 41.443 -8.235 -25.615 1.00 34.56 136 GLU A CA 1
ATOM 1005 C C . GLU A 1 136 ? 40.576 -7.058 -26.043 1.00 37.42 136 GLU A C 1
ATOM 1006 O O . GLU A 1 136 ? 41.044 -6.005 -26.557 1.00 38.33 136 GLU A O 1
ATOM 1012 N N . PRO A 1 137 ? 39.274 -7.184 -25.942 1.00 48.34 137 PRO A N 1
ATOM 1013 C CA . PRO A 1 137 ? 38.365 -6.126 -26.398 1.00 37.34 137 PRO A CA 1
ATOM 1014 C C . PRO A 1 137 ? 37.778 -5.202 -25.360 1.00 37.06 137 PRO A C 1
ATOM 1015 O O . PRO A 1 137 ? 37.297 -5.565 -24.274 1.00 36.76 137 PRO A O 1
ATOM 1019 N N . ALA A 1 138 ? 37.773 -3.944 -25.794 1.00 37.22 138 ALA A N 1
ATOM 1020 C CA . ALA A 1 138 ? 37.277 -2.820 -24.989 1.00 23.30 138 ALA A CA 1
ATOM 1021 C C . ALA A 1 138 ? 36.154 -3.259 -24.067 1.00 41.79 138 ALA A C 1
ATOM 1022 O O . ALA A 1 138 ? 36.277 -3.272 -22.831 1.00 40.13 138 ALA A O 1
ATOM 1024 N N . ALA A 1 139 ? 35.064 -3.636 -24.719 1.00 33.63 139 ALA A N 1
ATOM 1025 C CA . ALA A 1 139 ? 33.843 -4.100 -24.049 1.00 46.51 139 ALA A CA 1
ATOM 1026 C C . ALA A 1 139 ? 34.036 -5.146 -22.961 1.00 36.54 139 ALA A C 1
ATOM 1027 O O . ALA A 1 139 ? 33.173 -5.122 -22.054 1.00 30.57 139 ALA A O 1
ATOM 1029 N N . LYS A 1 140 ? 35.043 -5.997 -22.982 1.00 34.46 140 LYS A N 1
ATOM 1030 C CA . LYS A 1 140 ? 35.345 -7.049 -22.026 1.00 32.62 140 LYS A CA 1
ATOM 1031 C C . LYS A 1 140 ? 36.226 -6.620 -20.858 1.00 38.47 140 LYS A C 1
ATOM 1032 O O . LYS A 1 140 ? 36.437 -7.351 -19.862 1.00 38.27 140 LYS A O 1
ATOM 1038 N N . CYS A 1 141 ? 36.745 -5.409 -20.915 1.00 41.21 141 CYS A N 1
ATOM 1039 C CA . CYS A 1 141 ? 37.634 -4.854 -19.876 1.00 45.13 141 CYS A CA 1
ATOM 1040 C C . CYS A 1 141 ? 37.246 -5.112 -18.437 1.00 30.34 141 CYS A C 1
ATOM 1041 O O . CYS A 1 141 ? 38.227 -5.251 -17.652 1.00 33.19 141 CYS A O 1
ATOM 1044 N N . GLY A 1 142 ? 35.995 -5.205 -18.023 1.00 36.96 142 GLY A N 1
ATOM 1045 C CA . GLY A 1 142 ? 35.763 -5.426 -16.575 1.00 31.17 142 GLY A CA 1
ATOM 1046 C C . GLY A 1 142 ? 35.914 -6.846 -16.067 1.00 50.58 142 GLY A C 1
ATOM 1047 O O . GLY A 1 142 ? 35.613 -7.168 -14.900 1.00 42.65 142 GLY A O 1
ATOM 1048 N N . GLU A 1 143 ? 36.340 -7.728 -16.938 1.00 30.91 143 GLU A N 1
ATOM 1049 C CA . GLU A 1 143 ? 36.517 -9.165 -16.771 1.00 34.43 143 GLU A CA 1
ATOM 1050 C C . GLU A 1 143 ? 38.017 -9.428 -16.769 1.00 37.09 143 GLU A C 1
ATOM 1051 O O . GLU A 1 143 ? 38.553 -10.129 -15.899 1.00 34.01 143 GLU A O 1
ATOM 1057 N N . PHE A 1 144 ? 38.570 -8.747 -17.781 1.00 30.16 144 PHE A N 1
ATOM 1058 C CA . PHE A 1 144 ? 40.020 -8.754 -18.015 1.00 33.22 144 PHE A CA 1
ATOM 1059 C C . PHE A 1 144 ? 40.766 -8.323 -16.745 1.00 45.22 144 PHE A C 1
ATOM 1060 O O . PHE A 1 144 ? 41.777 -8.937 -16.369 1.00 32.20 144 PHE A O 1
ATOM 1068 N N . PHE A 1 145 ? 40.290 -7.276 -16.103 1.00 34.60 145 PHE A N 1
ATOM 1069 C CA . PHE A 1 145 ? 40.914 -6.783 -14.876 1.00 27.59 145 PHE A CA 1
ATOM 1070 C C . PHE A 1 145 ? 40.429 -7.513 -13.634 1.00 32.51 145 PHE A C 1
ATOM 1071 O O . PHE A 1 145 ? 41.138 -7.460 -12.598 1.00 37.87 145 PHE A O 1
ATOM 1079 N N . GLY A 1 146 ? 39.260 -8.111 -13.694 1.00 34.91 146 GLY A N 1
ATOM 1080 C CA . GLY A 1 146 ? 38.708 -8.773 -12.498 1.00 34.01 146 GLY A CA 1
ATOM 1081 C C . GLY A 1 146 ? 38.975 -10.264 -12.413 1.00 46.72 146 GLY A C 1
ATOM 1082 O O . GLY A 1 146 ? 39.017 -10.878 -11.314 1.00 39.67 146 GLY A O 1
ATOM 1083 N N . THR A 1 147 ? 39.163 -10.832 -13.602 1.00 31.89 147 THR A N 1
ATOM 1084 C CA . THR A 1 147 ? 39.383 -12.301 -13.567 1.00 35.58 147 THR A CA 1
ATOM 1085 C C . THR A 1 147 ? 40.488 -12.798 -14.446 1.00 45.32 147 THR A C 1
ATOM 1086 O O . THR A 1 147 ? 41.140 -13.834 -14.217 1.00 44.78 147 THR A O 1
ATOM 1090 N N . GLY A 1 148 ? 40.703 -12.009 -15.481 1.00 39.27 148 GLY A N 1
ATOM 1091 C CA . GLY A 1 148 ? 41.699 -12.279 -16.508 1.00 33.52 148 GLY A CA 1
ATOM 1092 C C . GLY A 1 148 ? 43.123 -11.945 -16.093 1.00 43.02 148 GLY A C 1
ATOM 1093 O O . GLY A 1 148 ? 43.509 -11.783 -14.928 1.00 46.37 148 GLY A O 1
ATOM 1094 N N . ASP A 1 149 ? 43.886 -11.819 -17.180 1.00 30.19 149 ASP A N 1
ATOM 1095 C CA . ASP A 1 149 ? 45.317 -11.477 -17.164 1.00 40.80 149 ASP A CA 1
ATOM 1096 C C . ASP A 1 149 ? 45.551 -10.112 -16.488 1.00 51.61 149 ASP A C 1
ATOM 1097 O O . ASP A 1 149 ? 46.595 -9.867 -15.839 1.00 42.80 149 ASP A O 1
ATOM 1102 N N . GLY A 1 150 ? 44.562 -9.239 -16.697 1.00 38.06 150 GLY A N 1
ATOM 1103 C CA . GLY A 1 150 ? 44.563 -7.879 -16.142 1.00 34.89 150 GLY A CA 1
ATOM 1104 C C . GLY A 1 150 ? 44.701 -8.012 -14.631 1.00 44.98 150 GLY A C 1
ATOM 1105 O O . GLY A 1 150 ? 45.549 -7.368 -13.986 1.00 35.17 150 GLY A O 1
ATOM 1106 N N . LYS A 1 151 ? 43.900 -8.905 -14.069 1.00 36.06 151 LYS A N 1
ATOM 1107 C CA . LYS A 1 151 ? 43.982 -9.099 -12.602 1.00 33.95 151 LYS A CA 1
ATOM 1108 C C . LYS A 1 151 ? 45.398 -9.390 -12.150 1.00 39.86 151 LYS A C 1
ATOM 1109 O O . LYS A 1 151 ? 45.633 -8.858 -11.030 1.00 38.51 151 LYS A O 1
ATOM 1115 N N . GLN A 1 152 ? 46.295 -10.101 -12.828 1.00 32.60 152 GLN A N 1
ATOM 1116 C CA . GLN A 1 152 ? 47.634 -10.291 -12.177 1.00 33.54 152 GLN A CA 1
ATOM 1117 C C . GLN A 1 152 ? 48.563 -9.118 -12.514 1.00 47.50 152 GLN A C 1
ATOM 1118 O O . GLN A 1 152 ? 49.490 -8.744 -11.775 1.00 35.28 152 GLN A O 1
ATOM 1124 N N . TRP A 1 153 ? 48.266 -8.540 -13.654 1.00 32.04 153 TRP A N 1
ATOM 1125 C CA . TRP A 1 153 ? 48.976 -7.379 -14.191 1.00 29.06 153 TRP A CA 1
ATOM 1126 C C . TRP A 1 153 ? 48.897 -6.251 -13.163 1.00 41.12 153 TRP A C 1
ATOM 1127 O O . TRP A 1 153 ? 49.905 -5.585 -12.933 1.00 36.40 153 TRP A O 1
ATOM 1138 N N . LEU A 1 154 ? 47.744 -6.081 -12.573 1.00 20.54 154 LEU A N 1
ATOM 1139 C CA . LEU A 1 154 ? 47.438 -5.105 -11.541 1.00 18.22 154 LEU A CA 1
ATOM 1140 C C . LEU A 1 154 ? 48.236 -5.330 -10.265 1.00 43.49 154 LEU A C 1
ATOM 1141 O O . LEU A 1 154 ? 48.709 -4.343 -9.692 1.00 40.48 154 LEU A O 1
ATOM 1146 N N . ASP A 1 155 ? 48.356 -6.580 -9.854 1.00 39.91 155 ASP A N 1
ATOM 1147 C CA . ASP A 1 155 ? 49.090 -6.919 -8.619 1.00 21.17 155 ASP A CA 1
ATOM 1148 C C . ASP A 1 155 ? 50.568 -6.663 -8.955 1.00 22.91 155 ASP A C 1
ATOM 1149 O O . ASP A 1 155 ? 51.211 -6.338 -7.944 1.00 35.79 155 ASP A O 1
ATOM 1154 N N . ASP A 1 156 ? 50.978 -6.800 -10.196 1.00 30.13 156 ASP A N 1
ATOM 1155 C CA . ASP A 1 156 ? 52.397 -6.490 -10.443 1.00 30.37 156 ASP A CA 1
ATOM 1156 C C . ASP A 1 156 ? 52.578 -4.966 -10.403 1.00 45.36 156 ASP A C 1
ATOM 1157 O O . ASP A 1 156 ? 53.598 -4.553 -9.856 1.00 37.58 156 ASP A O 1
ATOM 1162 N N . GLN A 1 157 ? 51.655 -4.235 -10.980 1.00 34.65 157 GLN A N 1
ATOM 1163 C CA . GLN A 1 157 ? 51.749 -2.756 -11.039 1.00 41.19 157 GLN A CA 1
ATOM 1164 C C . GLN A 1 157 ? 51.740 -2.129 -9.644 1.00 17.64 157 GLN A C 1
ATOM 1165 O O . GLN A 1 157 ? 52.521 -1.205 -9.346 1.00 28.81 157 GLN A O 1
ATOM 1171 N N . PHE A 1 158 ? 50.895 -2.654 -8.792 1.00 21.38 158 PHE A N 1
ATOM 1172 C CA . PHE A 1 158 ? 50.684 -2.234 -7.427 1.00 19.67 158 PHE A CA 1
ATOM 1173 C C . PHE A 1 158 ? 51.901 -2.480 -6.537 1.00 37.91 158 PHE A C 1
ATOM 1174 O O . PHE A 1 158 ? 52.146 -1.784 -5.525 1.00 30.46 158 PHE A O 1
ATOM 1182 N N . GLU A 1 159 ? 52.689 -3.465 -6.914 1.00 33.05 159 GLU A N 1
ATOM 1183 C CA . GLU A 1 159 ? 53.913 -3.809 -6.162 1.00 17.61 159 GLU A CA 1
ATOM 1184 C C . GLU A 1 159 ? 55.050 -2.858 -6.534 1.00 23.39 159 GLU A C 1
ATOM 1185 O O . GLU A 1 159 ? 55.832 -2.492 -5.642 1.00 38.29 159 GLU A O 1
ATOM 1191 N N . ARG A 1 160 ? 55.100 -2.458 -7.800 1.00 20.84 160 ARG A N 1
ATOM 1192 C CA . ARG A 1 160 ? 56.104 -1.492 -8.296 1.00 26.07 160 ARG A CA 1
ATOM 1193 C C . ARG A 1 160 ? 55.710 -0.129 -7.694 1.00 33.45 160 ARG A C 1
ATOM 1194 O O . ARG A 1 160 ? 56.575 0.651 -7.223 1.00 29.49 160 ARG A O 1
ATOM 1202 N N . VAL A 1 161 ? 54.410 0.154 -7.638 1.00 34.64 161 VAL A N 1
ATOM 1203 C CA . VAL A 1 161 ? 53.920 1.403 -7.035 1.00 30.75 161 VAL A CA 1
ATOM 1204 C C . VAL A 1 161 ? 54.393 1.560 -5.582 1.00 34.93 161 VAL A C 1
ATOM 1205 O O . VAL A 1 161 ? 54.974 2.616 -5.265 1.00 20.09 161 VAL A O 1
ATOM 1209 N N . GLY A 1 162 ? 54.181 0.590 -4.728 1.00 29.92 162 GLY A N 1
ATOM 1210 C CA . GLY A 1 162 ? 54.536 0.536 -3.341 1.00 24.78 162 GLY A CA 1
ATOM 1211 C C . GLY A 1 162 ? 56.032 0.734 -3.132 1.00 17.39 162 GLY A C 1
ATOM 1212 O O . GLY A 1 162 ? 56.454 1.445 -2.202 1.00 26.04 162 GLY A O 1
ATOM 1213 N N . ALA A 1 163 ? 56.794 0.121 -4.020 1.00 17.20 163 ALA A N 1
ATOM 1214 C CA . ALA A 1 163 ? 58.255 0.218 -3.894 1.00 20.08 163 ALA A CA 1
ATOM 1215 C C . ALA A 1 163 ? 58.759 1.599 -4.293 1.00 36.03 163 ALA A C 1
ATOM 1216 O O . ALA A 1 163 ? 59.583 2.177 -3.558 1.00 36.93 163 ALA A O 1
ATOM 1218 N N . GLU A 1 164 ? 58.309 2.119 -5.411 1.00 24.87 164 GLU A N 1
ATOM 1219 C CA . GLU A 1 164 ? 58.702 3.425 -5.949 1.00 27.09 164 GLU A CA 1
ATOM 1220 C C . GLU A 1 164 ? 58.247 4.650 -5.170 1.00 24.86 164 GLU A C 1
ATOM 1221 O O . GLU A 1 164 ? 58.926 5.692 -5.224 1.00 23.75 164 GLU A O 1
ATOM 1227 N N . LEU A 1 165 ? 57.151 4.595 -4.444 1.00 27.59 165 LEU A N 1
ATOM 1228 C CA . LEU A 1 165 ? 56.617 5.666 -3.614 1.00 31.22 165 LEU A CA 1
ATOM 1229 C C . LEU A 1 165 ? 57.546 5.818 -2.401 1.00 24.06 165 LEU A C 1
ATOM 1230 O O . LEU A 1 165 ? 57.846 6.939 -1.969 1.00 25.90 165 LEU A O 1
ATOM 1235 N N . GLU A 1 166 ? 58.000 4.683 -1.883 1.00 29.30 166 GLU A N 1
ATOM 1236 C CA . GLU A 1 166 ? 58.912 4.638 -0.714 1.00 24.34 166 GLU A CA 1
ATOM 1237 C C . GLU A 1 166 ? 60.204 5.312 -1.122 1.00 13.11 166 GLU A C 1
ATOM 1238 O O . GLU A 1 166 ? 60.756 6.203 -0.448 1.00 24.06 166 GLU A O 1
ATOM 1244 N N . GLU A 1 167 ? 60.684 4.916 -2.299 1.00 15.54 167 GLU A N 1
ATOM 1245 C CA . GLU A 1 167 ? 61.877 5.488 -2.905 1.00 20.11 167 GLU A CA 1
ATOM 1246 C C . GLU A 1 167 ? 61.668 6.974 -3.170 1.00 30.38 167 GLU A C 1
ATOM 1247 O O . GLU A 1 167 ? 62.580 7.781 -2.926 1.00 25.83 167 GLU A O 1
ATOM 1253 N N . LEU A 1 168 ? 60.515 7.421 -3.651 1.00 28.83 168 LEU A N 1
ATOM 1254 C CA . LEU A 1 168 ? 60.231 8.850 -3.900 1.00 17.62 168 LEU A CA 1
ATOM 1255 C C . LEU A 1 168 ? 60.430 9.579 -2.556 1.00 17.94 168 LEU A C 1
ATOM 1256 O O . LEU A 1 168 ? 61.152 10.589 -2.422 1.00 21.88 168 LEU A O 1
ATOM 1261 N N . LEU A 1 169 ? 59.802 9.039 -1.519 1.00 20.43 169 LEU A N 1
ATOM 1262 C CA . LEU A 1 169 ? 59.846 9.606 -0.161 1.00 31.18 169 LEU A CA 1
ATOM 1263 C C . LEU A 1 169 ? 61.264 9.610 0.386 1.00 33.60 169 LEU A C 1
ATOM 1264 O O . LEU A 1 169 ? 61.603 10.569 1.109 1.00 24.57 169 LEU A O 1
ATOM 1269 N N . ASP A 1 170 ? 62.071 8.629 0.026 1.00 28.32 170 ASP A N 1
ATOM 1270 C CA . ASP A 1 170 ? 63.431 8.648 0.571 1.00 21.94 170 ASP A CA 1
ATOM 1271 C C . ASP A 1 170 ? 64.262 9.649 -0.214 1.00 15.03 170 ASP A C 1
ATOM 1272 O O . ASP A 1 170 ? 65.132 10.209 0.505 1.00 28.71 170 ASP A O 1
ATOM 1277 N N . ARG A 1 171 ? 64.060 9.832 -1.490 1.00 19.88 171 ARG A N 1
ATOM 1278 C CA . ARG A 1 171 ? 64.933 10.794 -2.199 1.00 20.43 171 ARG A CA 1
ATOM 1279 C C . ARG A 1 171 ? 64.673 12.222 -1.739 1.00 18.73 171 ARG A C 1
ATOM 1280 O O . ARG A 1 171 ? 65.652 12.973 -1.735 1.00 18.36 171 ARG A O 1
ATOM 1288 N N . ILE A 1 172 ? 63.442 12.524 -1.392 1.00 23.64 172 ILE A N 1
ATOM 1289 C CA . ILE A 1 172 ? 63.030 13.837 -0.901 1.00 18.17 172 ILE A CA 1
ATOM 1290 C C . ILE A 1 172 ? 63.793 14.048 0.406 1.00 27.62 172 ILE A C 1
ATOM 1291 O O . ILE A 1 172 ? 64.504 15.048 0.544 1.00 29.70 172 ILE A O 1
ATOM 1296 N N . GLY A 1 173 ? 63.679 13.110 1.320 1.00 28.24 173 GLY A N 1
ATOM 1297 C CA . GLY A 1 173 ? 64.327 13.036 2.633 1.00 22.84 173 GLY A CA 1
ATOM 1298 C C . GLY A 1 173 ? 65.831 13.297 2.563 1.00 42.85 173 GLY A C 1
ATOM 1299 O O . GLY A 1 173 ? 66.453 13.949 3.394 1.00 34.66 173 GLY A O 1
ATOM 1300 N N . TYR A 1 174 ? 66.505 12.813 1.557 1.00 19.55 174 TYR A N 1
ATOM 1301 C CA . TYR A 1 174 ? 67.890 12.901 1.203 1.00 19.88 174 TYR A CA 1
ATOM 1302 C C . TYR A 1 174 ? 68.344 14.255 0.689 1.00 36.94 174 TYR A C 1
ATOM 1303 O O . TYR A 1 174 ? 69.405 14.714 1.102 1.00 27.51 174 TYR A O 1
ATOM 1312 N N . PHE A 1 175 ? 67.615 14.829 -0.227 1.00 41.51 175 PHE A N 1
ATOM 1313 C CA . PHE A 1 175 ? 67.981 16.108 -0.855 1.00 20.43 175 PHE A CA 1
ATOM 1314 C C . PHE A 1 175 ? 67.500 17.376 -0.151 1.00 14.84 175 PHE A C 1
ATOM 1315 O O . PHE A 1 175 ? 68.140 18.431 -0.326 1.00 32.83 175 PHE A O 1
ATOM 1323 N N . ALA A 1 176 ? 66.394 17.281 0.552 1.00 26.24 176 ALA A N 1
ATOM 1324 C CA . ALA A 1 176 ? 65.678 18.322 1.290 1.00 21.12 176 ALA A CA 1
ATOM 1325 C C . ALA A 1 176 ? 65.307 17.687 2.621 1.00 19.84 176 ALA A C 1
ATOM 1326 O O . ALA A 1 176 ? 64.142 17.373 2.932 1.00 32.91 176 ALA A O 1
ATOM 1328 N N . PRO A 1 177 ? 66.338 17.527 3.461 1.00 27.41 177 PRO A N 1
ATOM 1329 C CA . PRO A 1 177 ? 66.224 16.862 4.751 1.00 31.39 177 PRO A CA 1
ATOM 1330 C C . PRO A 1 177 ? 65.350 17.578 5.743 1.00 23.51 177 PRO A C 1
ATOM 1331 O O . PRO A 1 177 ? 64.955 16.922 6.733 1.00 25.98 177 PRO A O 1
ATOM 1335 N N . ASP A 1 178 ? 65.088 18.835 5.437 1.00 29.03 178 ASP A N 1
ATOM 1336 C CA . ASP A 1 178 ? 64.274 19.608 6.383 1.00 24.22 178 ASP A CA 1
ATOM 1337 C C . ASP A 1 178 ? 62.865 19.858 5.880 1.00 25.00 178 ASP A C 1
ATOM 1338 O O . ASP A 1 178 ? 62.078 20.563 6.533 1.00 29.68 178 ASP A O 1
ATOM 1343 N N . ALA A 1 179 ? 62.584 19.301 4.730 1.00 26.47 179 ALA A N 1
ATOM 1344 C CA . ALA A 1 179 ? 61.282 19.445 4.078 1.00 25.75 179 ALA A CA 1
ATOM 1345 C C . ALA A 1 179 ? 60.150 18.621 4.655 1.00 27.45 179 ALA A C 1
ATOM 1346 O O . ALA A 1 179 ? 60.334 17.418 4.908 1.00 34.32 179 ALA A O 1
ATOM 1348 N N . LYS A 1 180 ? 58.998 19.236 4.836 1.00 29.48 180 LYS A N 1
ATOM 1349 C CA . LYS A 1 180 ? 57.801 18.497 5.268 1.00 27.81 180 LYS A CA 1
ATOM 1350 C C . LYS A 1 180 ? 57.311 17.919 3.902 1.00 14.10 180 LYS A C 1
ATOM 1351 O O . LYS A 1 180 ? 57.264 18.669 2.900 1.00 28.35 180 LYS A O 1
ATOM 1357 N N . ARG A 1 181 ? 57.009 16.651 3.824 1.00 22.21 181 ARG A N 1
ATOM 1358 C CA . ARG A 1 181 ? 56.533 15.970 2.623 1.00 11.90 181 ARG A CA 1
ATOM 1359 C C . ARG A 1 181 ? 55.037 15.748 2.683 1.00 12.73 181 ARG A C 1
ATOM 1360 O O . ARG A 1 181 ? 54.518 15.226 3.673 1.00 30.73 181 ARG A O 1
ATOM 1368 N N . VAL A 1 182 ? 54.404 16.233 1.604 1.00 19.36 182 VAL A N 1
ATOM 1369 C CA . VAL A 1 182 ? 52.957 16.163 1.349 1.00 30.21 182 VAL A CA 1
ATOM 1370 C C . VAL A 1 182 ? 52.708 15.422 0.022 1.00 21.39 182 VAL A C 1
ATOM 1371 O O . VAL A 1 182 ? 53.005 15.921 -1.069 1.00 22.98 182 VAL A O 1
ATOM 1375 N N . LEU A 1 183 ? 52.139 14.251 0.130 1.00 17.48 183 LEU A N 1
ATOM 1376 C CA . LEU A 1 183 ? 51.794 13.411 -1.016 1.00 18.48 183 LEU A CA 1
ATOM 1377 C C . LEU A 1 183 ? 50.330 13.732 -1.333 1.00 19.36 183 LEU A C 1
ATOM 1378 O O . LEU A 1 183 ? 49.561 13.546 -0.382 1.00 24.58 183 LEU A O 1
ATOM 1383 N N . VAL A 1 184 ? 49.925 14.221 -2.477 1.00 21.68 184 VAL A N 1
ATOM 1384 C CA . VAL A 1 184 ? 48.508 14.530 -2.719 1.00 13.50 184 VAL A CA 1
ATOM 1385 C C . VAL A 1 184 ? 47.825 13.368 -3.434 1.00 18.86 184 VAL A C 1
ATOM 1386 O O . VAL A 1 184 ? 48.381 12.857 -4.423 1.00 18.96 184 VAL A O 1
ATOM 1390 N N . GLY A 1 185 ? 46.674 12.959 -2.920 1.00 25.31 185 GLY A N 1
ATOM 1391 C CA . GLY A 1 185 ? 45.932 11.852 -3.533 1.00 19.53 185 GLY A CA 1
ATOM 1392 C C . GLY A 1 185 ? 45.127 12.415 -4.715 1.00 16.68 185 GLY A C 1
ATOM 1393 O O . GLY A 1 185 ? 45.000 13.638 -4.954 1.00 29.68 185 GLY A O 1
ATOM 1394 N N . TYR A 1 186 ? 44.551 11.490 -5.464 1.00 34.02 186 TYR A N 1
ATOM 1395 C CA . TYR A 1 186 ? 43.706 11.750 -6.624 1.00 15.43 186 TYR A CA 1
ATOM 1396 C C .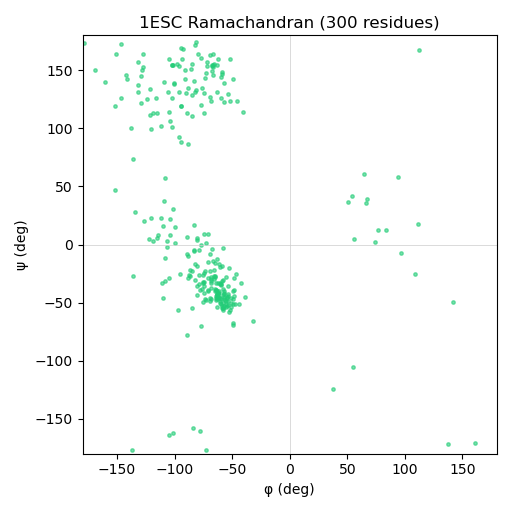 TYR A 1 186 ? 42.243 11.863 -6.219 1.00 19.35 186 TYR A C 1
ATOM 1397 O O . TYR A 1 186 ? 41.792 11.090 -5.359 1.00 24.45 186 TYR A O 1
ATOM 1406 N N . PRO A 1 187 ? 41.506 12.765 -6.851 1.00 30.44 187 PRO A N 1
ATOM 1407 C CA . PRO A 1 187 ? 40.060 12.930 -6.579 1.00 18.81 187 PRO A CA 1
ATOM 1408 C C . PRO A 1 187 ? 39.330 11.686 -7.066 1.00 12.82 187 PRO A C 1
ATOM 1409 O O . PRO A 1 187 ? 39.837 10.966 -7.953 1.00 22.30 187 PRO A O 1
ATOM 1413 N N . ARG A 1 188 ? 38.190 11.418 -6.473 1.00 26.56 188 ARG A N 1
ATOM 1414 C CA . ARG A 1 188 ? 37.377 10.245 -6.827 1.00 28.18 188 ARG A CA 1
ATOM 1415 C C . ARG A 1 188 ? 36.808 10.473 -8.215 1.00 31.43 188 ARG A C 1
ATOM 1416 O O . ARG A 1 188 ? 36.195 11.528 -8.432 1.00 26.81 188 ARG A O 1
ATOM 1424 N N . LEU A 1 189 ? 36.999 9.560 -9.129 1.00 29.62 189 LEU A N 1
ATOM 1425 C CA . LEU A 1 189 ? 36.542 9.574 -10.511 1.00 17.07 189 LEU A CA 1
ATOM 1426 C C . LEU A 1 189 ? 35.099 9.051 -10.709 1.00 24.27 189 LEU A C 1
ATOM 1427 O O . LEU A 1 189 ? 34.242 9.762 -11.276 1.00 26.22 189 LEU A O 1
ATOM 1432 N N . VAL A 1 190 ? 34.820 7.857 -10.236 1.00 30.80 190 VAL A N 1
ATOM 1433 C CA . VAL A 1 190 ? 33.541 7.144 -10.262 1.00 16.06 190 VAL A CA 1
ATOM 1434 C C . VAL A 1 190 ? 32.854 7.104 -8.905 1.00 35.19 190 VAL A C 1
ATOM 1435 O O . VAL A 1 190 ? 33.540 6.702 -7.969 1.00 27.46 190 VAL A O 1
ATOM 1439 N N . PRO A 1 191 ? 31.587 7.428 -8.782 1.00 37.56 191 PRO A N 1
ATOM 1440 C CA . PRO A 1 191 ? 30.872 7.402 -7.518 1.00 18.79 191 PRO A CA 1
ATOM 1441 C C . PRO A 1 191 ? 30.416 6.017 -7.091 1.00 22.12 191 PRO A C 1
ATOM 1442 O O . PRO A 1 191 ? 30.372 5.077 -7.903 1.00 24.71 191 PRO A O 1
ATOM 1446 N N . GLU A 1 192 ? 30.062 5.920 -5.810 1.00 26.40 192 GLU A N 1
ATOM 1447 C CA . GLU A 1 192 ? 29.606 4.664 -5.172 1.00 27.12 192 GLU A CA 1
ATOM 1448 C C . GLU A 1 192 ? 28.386 4.170 -5.945 1.00 32.87 192 GLU A C 1
ATOM 1449 O O . GLU A 1 192 ? 28.278 2.955 -6.142 1.00 39.11 192 GLU A O 1
ATOM 1455 N N . ASP A 1 193 ? 27.522 5.062 -6.376 1.00 27.61 193 ASP A N 1
ATOM 1456 C CA . ASP A 1 193 ? 26.347 4.781 -7.201 1.00 29.22 193 ASP A CA 1
ATOM 1457 C C . ASP A 1 193 ? 26.659 5.017 -8.691 1.00 23.78 193 ASP A C 1
ATOM 1458 O O . ASP A 1 193 ? 26.402 6.145 -9.176 1.00 32.17 193 ASP A O 1
ATOM 1463 N N . THR A 1 194 ? 27.066 3.976 -9.388 1.00 26.35 194 THR A N 1
ATOM 1464 C CA . THR A 1 194 ? 27.377 4.105 -10.814 1.00 25.40 194 THR A CA 1
ATOM 1465 C C . THR A 1 194 ? 26.244 4.435 -11.737 1.00 44.24 194 THR A C 1
ATOM 1466 O O . THR A 1 194 ? 26.497 4.981 -12.835 1.00 42.41 194 THR A O 1
ATOM 1470 N N . THR A 1 195 ? 25.036 4.150 -11.303 1.00 37.55 195 THR A N 1
ATOM 1471 C CA . THR A 1 195 ? 23.844 4.434 -12.155 1.00 39.27 195 THR A CA 1
ATOM 1472 C C . THR A 1 195 ? 23.925 5.854 -12.680 1.00 32.31 195 THR A C 1
ATOM 1473 O O . THR A 1 195 ? 23.688 6.091 -13.902 1.00 33.47 195 THR A O 1
ATOM 1477 N N . LYS A 1 196 ? 24.359 6.779 -11.826 1.00 31.91 196 LYS A N 1
ATOM 1478 C CA . LYS A 1 196 ? 24.557 8.178 -12.164 1.00 30.43 196 LYS A CA 1
ATOM 1479 C C . LYS A 1 196 ? 25.420 8.463 -13.381 1.00 30.71 196 LYS A C 1
ATOM 1480 O O . LYS A 1 196 ? 25.303 9.575 -13.935 1.00 35.59 196 LYS A O 1
ATOM 1486 N N . CYS A 1 197 ? 26.251 7.527 -13.805 1.00 28.39 197 CYS A N 1
ATOM 1487 C CA . CYS A 1 197 ? 27.151 7.736 -14.957 1.00 21.27 197 CYS A CA 1
ATOM 1488 C C . CYS A 1 197 ? 26.423 7.501 -16.260 1.00 39.25 197 CYS A C 1
ATOM 1489 O O . CYS A 1 197 ? 26.858 7.929 -17.330 1.00 37.96 197 CYS A O 1
ATOM 1492 N N . LEU A 1 198 ? 25.288 6.836 -16.111 1.00 34.32 198 LEU A N 1
ATOM 1493 C CA . LEU A 1 198 ? 24.380 6.521 -17.226 1.00 35.15 198 LEU A CA 1
ATOM 1494 C C . LEU A 1 198 ? 23.751 7.775 -17.814 1.00 53.30 198 LEU A C 1
ATOM 1495 O O . LEU A 1 198 ? 23.198 7.652 -18.911 1.00 42.44 198 LEU A O 1
ATOM 1500 N N . THR A 1 199 ? 23.811 8.929 -17.176 1.00 29.20 199 THR A N 1
ATOM 1501 C CA . THR A 1 199 ? 23.258 10.186 -17.697 1.00 20.28 199 THR A CA 1
ATOM 1502 C C . THR A 1 199 ? 24.418 10.995 -18.243 1.00 42.95 199 THR A C 1
ATOM 1503 O O . THR A 1 199 ? 25.540 10.733 -17.788 1.00 47.73 199 THR A O 1
ATOM 1507 N N . ALA A 1 200 ? 24.180 11.867 -19.185 1.00 34.13 200 ALA A N 1
ATOM 1508 C CA . ALA A 1 200 ? 25.220 12.746 -19.753 1.00 18.86 200 ALA A CA 1
ATOM 1509 C C . ALA A 1 200 ? 25.127 13.988 -18.852 1.00 42.19 200 ALA A C 1
ATOM 1510 O O . ALA A 1 200 ? 24.015 14.184 -18.318 1.00 37.14 200 ALA A O 1
ATOM 1512 N N . ALA A 1 201 ? 26.194 14.733 -18.617 1.00 40.61 201 ALA A N 1
ATOM 1513 C CA . ALA A 1 201 ? 26.130 15.919 -17.744 1.00 31.37 201 ALA A CA 1
ATOM 1514 C C . ALA A 1 201 ? 25.407 17.052 -18.489 1.00 47.41 201 ALA A C 1
ATOM 1515 O O . ALA A 1 201 ? 25.561 17.257 -19.701 1.00 38.80 201 ALA A O 1
ATOM 1517 N N . PRO A 1 202 ? 24.643 17.784 -17.696 1.00 36.78 202 PRO A N 1
ATOM 1518 C CA . PRO A 1 202 ? 23.852 18.909 -18.198 1.00 25.59 202 PRO A CA 1
ATOM 1519 C C . PRO A 1 202 ? 24.678 19.666 -19.214 1.00 39.03 202 PRO A C 1
ATOM 1520 O O . PRO A 1 202 ? 25.727 20.213 -18.803 1.00 48.94 202 PRO A O 1
ATOM 1524 N N . GLY A 1 203 ? 24.184 19.602 -20.459 1.00 29.82 203 GLY A N 1
ATOM 1525 C CA . GLY A 1 203 ? 24.909 20.347 -21.498 1.00 28.75 203 GLY A CA 1
ATOM 1526 C C . GLY A 1 203 ? 25.895 19.546 -22.305 1.00 41.26 203 GLY A C 1
ATOM 1527 O O . GLY A 1 203 ? 26.455 20.075 -23.286 1.00 32.91 203 GLY A O 1
ATOM 1528 N N . GLN A 1 204 ? 26.065 18.322 -21.854 1.00 40.26 204 GLN A N 1
ATOM 1529 C CA . GLN A 1 204 ? 26.976 17.395 -22.534 1.00 33.82 204 GLN A CA 1
ATOM 1530 C C . GLN A 1 204 ? 26.129 16.437 -23.352 1.00 34.84 204 GLN A C 1
ATOM 1531 O O . GLN A 1 204 ? 24.951 16.165 -23.099 1.00 34.22 204 GLN A O 1
ATOM 1537 N N . THR A 1 205 ? 26.791 15.945 -24.369 1.00 31.88 205 THR A N 1
ATOM 1538 C CA . THR A 1 205 ? 26.191 14.977 -25.296 1.00 32.16 205 THR A CA 1
ATOM 1539 C C . THR A 1 205 ? 26.896 13.657 -24.981 1.00 35.20 205 THR A C 1
ATOM 1540 O O . THR A 1 205 ? 26.221 12.595 -25.136 1.00 38.24 205 THR A O 1
ATOM 1544 N N . GLN A 1 206 ? 28.177 13.747 -24.547 1.00 34.46 206 GLN A N 1
ATOM 1545 C CA . GLN A 1 206 ? 28.757 12.404 -24.262 1.00 27.53 206 GLN A CA 1
ATOM 1546 C C . GLN A 1 206 ? 28.645 12.149 -22.759 1.00 42.65 206 GLN A C 1
ATOM 1547 O O . GLN A 1 206 ? 28.503 13.087 -21.973 1.00 41.13 206 GLN A O 1
ATOM 1553 N N . LEU A 1 207 ? 28.635 10.840 -22.551 1.00 37.35 207 LEU A N 1
ATOM 1554 C CA . LEU A 1 207 ? 28.530 10.329 -21.161 1.00 32.01 207 LEU A CA 1
ATOM 1555 C C . LEU A 1 207 ? 29.840 10.654 -20.438 1.00 30.88 207 LEU A C 1
ATOM 1556 O O . LEU A 1 207 ? 30.859 10.924 -21.106 1.00 35.75 207 LEU A O 1
ATOM 1561 N N . PRO A 1 208 ? 29.839 10.608 -19.116 1.00 34.87 208 PRO A N 1
ATOM 1562 C CA . PRO A 1 208 ? 31.054 10.914 -18.312 1.00 26.60 208 PRO A CA 1
ATOM 1563 C C . PRO A 1 208 ? 32.255 10.110 -18.794 1.00 32.73 208 PRO A C 1
ATOM 1564 O O . PRO A 1 208 ? 33.334 10.688 -19.071 1.00 36.13 208 PRO A O 1
ATOM 1568 N N . PHE A 1 209 ? 32.087 8.805 -18.934 1.00 30.30 209 PHE A N 1
ATOM 1569 C CA . PHE A 1 209 ? 33.116 7.868 -19.373 1.00 13.96 209 PHE A CA 1
ATOM 1570 C C . PHE A 1 209 ? 32.920 7.278 -20.763 1.00 35.35 209 PHE A C 1
ATOM 1571 O O . PHE A 1 209 ? 33.266 6.085 -20.948 1.00 34.83 209 PHE A O 1
ATOM 1579 N N . ALA A 1 210 ? 32.442 8.037 -21.714 1.00 37.83 210 ALA A N 1
ATOM 1580 C CA . ALA A 1 210 ? 32.244 7.595 -23.106 1.00 28.68 210 ALA A CA 1
ATOM 1581 C C . ALA A 1 210 ? 31.764 6.154 -23.253 1.00 29.43 210 ALA A C 1
ATOM 1582 O O . ALA A 1 210 ? 30.761 5.716 -22.647 1.00 35.75 210 ALA A O 1
ATOM 1584 N N . ASP A 1 211 ? 32.510 5.357 -24.012 1.00 37.24 211 ASP A N 1
ATOM 1585 C CA . ASP A 1 211 ? 32.206 3.957 -24.310 1.00 20.23 211 ASP A CA 1
ATOM 1586 C C . ASP A 1 211 ? 32.554 2.900 -23.265 1.00 38.35 211 ASP A C 1
ATOM 1587 O O . ASP A 1 211 ? 32.421 1.706 -23.578 1.00 37.10 211 ASP A O 1
ATOM 1592 N N . ILE A 1 212 ? 33.019 3.382 -22.154 1.00 36.87 212 ILE A N 1
ATOM 1593 C CA . ILE A 1 212 ? 33.397 2.386 -21.166 1.00 30.87 212 ILE A CA 1
ATOM 1594 C C . ILE A 1 212 ? 32.154 1.674 -20.645 1.00 40.41 212 ILE A C 1
ATOM 1595 O O . ILE A 1 212 ? 31.234 2.317 -20.111 1.00 34.87 212 ILE A O 1
ATOM 1600 N N . PRO A 1 213 ? 32.225 0.363 -20.810 1.00 36.73 213 PRO A N 1
ATOM 1601 C CA . PRO A 1 213 ? 31.176 -0.510 -20.304 1.00 22.35 213 PRO A CA 1
ATOM 1602 C C . PRO A 1 213 ? 30.914 -0.210 -18.843 1.00 46.55 213 PRO A C 1
ATOM 1603 O O . PRO A 1 213 ? 31.760 -0.305 -17.933 1.00 45.03 213 PRO A O 1
ATOM 1607 N N . GLN A 1 214 ? 29.694 0.097 -18.534 1.00 30.13 214 GLN A N 1
ATOM 1608 C CA . GLN A 1 214 ? 29.019 0.411 -17.286 1.00 27.35 214 GLN A CA 1
ATOM 1609 C C . GLN A 1 214 ? 29.287 -0.497 -16.098 1.00 38.15 214 GLN A C 1
ATOM 1610 O O . GLN A 1 214 ? 29.145 -0.202 -14.904 1.00 36.03 214 GLN A O 1
ATOM 1616 N N . ASP A 1 215 ? 29.655 -1.703 -16.481 1.00 33.22 215 ASP A N 1
ATOM 1617 C CA . ASP A 1 215 ? 29.991 -2.899 -15.716 1.00 33.70 215 ASP A CA 1
ATOM 1618 C C . ASP A 1 215 ? 31.452 -2.798 -15.256 1.00 46.18 215 ASP A C 1
ATOM 1619 O O . ASP A 1 215 ? 31.847 -3.274 -14.178 1.00 37.76 215 ASP A O 1
ATOM 1624 N N . ALA A 1 216 ? 32.227 -2.119 -16.075 1.00 42.29 216 ALA A N 1
ATOM 1625 C CA . ALA A 1 216 ? 33.644 -1.875 -15.780 1.00 43.50 216 ALA A CA 1
ATOM 1626 C C . ALA A 1 216 ? 33.748 -0.736 -14.769 1.00 44.03 216 ALA A C 1
ATOM 1627 O O . ALA A 1 216 ? 34.702 -0.690 -13.962 1.00 41.34 216 ALA A O 1
ATOM 1629 N N . LEU A 1 217 ? 32.792 0.161 -14.693 1.00 30.43 217 LEU A N 1
ATOM 1630 C CA . LEU A 1 217 ? 32.716 1.332 -13.793 1.00 21.15 217 LEU A CA 1
ATOM 1631 C C . LEU A 1 217 ? 33.034 1.052 -12.331 1.00 40.37 217 LEU A C 1
ATOM 1632 O O . LEU A 1 217 ? 33.914 1.721 -11.717 1.00 36.36 217 LEU A O 1
ATOM 1637 N N . PRO A 1 218 ? 32.442 0.082 -11.680 1.00 43.84 218 PRO A N 1
ATOM 1638 C CA . PRO A 1 218 ? 32.776 -0.233 -10.291 1.00 29.05 218 PRO A CA 1
ATOM 1639 C C . PRO A 1 218 ? 34.144 -0.866 -10.070 1.00 38.16 218 PRO A C 1
ATOM 1640 O O . PRO A 1 218 ? 34.654 -0.933 -8.929 1.00 35.49 218 PRO A O 1
ATOM 1644 N N . VAL A 1 219 ? 34.827 -1.372 -11.052 1.00 27.97 219 VAL A N 1
ATOM 1645 C CA . VAL A 1 219 ? 36.151 -2.031 -11.016 1.00 25.77 219 VAL A CA 1
ATOM 1646 C C . VAL A 1 219 ? 37.229 -0.947 -10.980 1.00 47.59 219 VAL A C 1
ATOM 1647 O O . VAL A 1 219 ? 38.226 -0.917 -10.247 1.00 42.83 219 VAL A O 1
ATOM 1651 N N . LEU A 1 220 ? 36.940 0.027 -11.837 1.00 29.67 220 LEU A N 1
ATOM 1652 C CA . LEU A 1 220 ? 37.727 1.240 -12.011 1.00 30.38 220 LEU A CA 1
ATOM 1653 C C . LEU A 1 220 ? 37.778 1.936 -10.640 1.00 20.65 220 LEU A C 1
ATOM 1654 O O . LEU A 1 220 ? 38.865 2.390 -10.263 1.00 30.80 220 LEU A O 1
ATOM 1659 N N . ASP A 1 221 ? 36.655 2.000 -9.946 1.00 19.97 221 ASP A N 1
ATOM 1660 C CA . ASP A 1 221 ? 36.646 2.641 -8.614 1.00 12.98 221 ASP A CA 1
ATOM 1661 C C . ASP A 1 221 ? 37.413 1.857 -7.553 1.00 33.99 221 ASP A C 1
ATOM 1662 O O . ASP A 1 221 ? 38.051 2.379 -6.633 1.00 40.23 221 ASP A O 1
ATOM 1667 N N . GLN A 1 222 ? 37.290 0.555 -7.667 1.00 22.49 222 GLN A N 1
ATOM 1668 C CA . GLN A 1 222 ? 37.915 -0.479 -6.808 1.00 34.94 222 GLN A CA 1
ATOM 1669 C C . GLN A 1 222 ? 39.419 -0.233 -6.903 1.00 23.84 222 GLN A C 1
ATOM 1670 O O . GLN A 1 222 ? 40.126 0.042 -5.939 1.00 25.21 222 GLN A O 1
ATOM 1676 N N . ILE A 1 223 ? 39.921 -0.218 -8.117 1.00 22.12 223 ILE A N 1
ATOM 1677 C CA . ILE A 1 223 ? 41.285 0.093 -8.507 1.00 18.48 223 ILE A CA 1
ATOM 1678 C C . ILE A 1 223 ? 41.693 1.497 -8.053 1.00 33.11 223 ILE A C 1
ATOM 1679 O O . ILE A 1 223 ? 42.890 1.680 -7.751 1.00 33.54 223 ILE A O 1
ATOM 1684 N N . GLN A 1 224 ? 40.834 2.491 -7.955 1.00 30.52 224 GLN A N 1
ATOM 1685 C CA . GLN A 1 224 ? 41.245 3.820 -7.519 1.00 15.13 224 GLN A CA 1
ATOM 1686 C C . GLN A 1 224 ? 41.396 3.811 -6.003 1.00 26.13 224 GLN A C 1
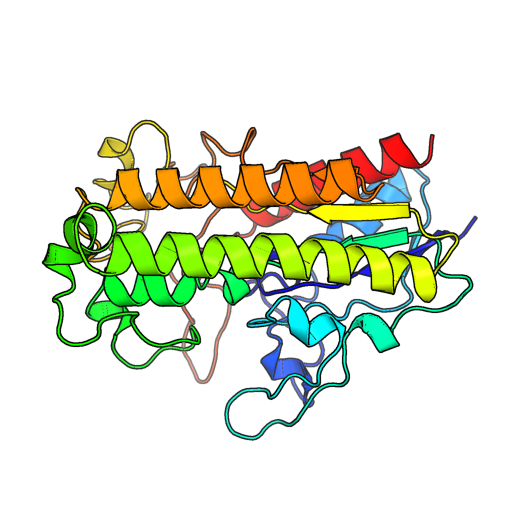ATOM 1687 O O . GLN A 1 224 ? 42.313 4.433 -5.458 1.00 28.27 224 GLN A O 1
ATOM 1693 N N . LYS A 1 225 ? 40.472 3.115 -5.387 1.00 20.70 225 LYS A N 1
ATOM 1694 C CA . LYS A 1 225 ? 40.450 2.992 -3.904 1.00 20.35 225 LYS A CA 1
ATOM 1695 C C . LYS A 1 225 ? 41.803 2.465 -3.464 1.00 31.90 225 LYS A C 1
ATOM 1696 O O . LYS A 1 225 ? 42.532 3.023 -2.640 1.00 31.90 225 LYS A O 1
ATOM 1702 N N . ARG A 1 226 ? 42.196 1.368 -4.067 1.00 30.20 226 ARG A N 1
ATOM 1703 C CA . ARG A 1 226 ? 43.413 0.586 -3.938 1.00 22.81 226 ARG A CA 1
ATOM 1704 C C . ARG A 1 226 ? 44.698 1.410 -4.016 1.00 33.85 226 ARG A C 1
ATOM 1705 O O . ARG A 1 226 ? 45.625 1.389 -3.186 1.00 35.56 226 ARG A O 1
ATOM 1713 N N . LEU A 1 227 ? 44.731 2.192 -5.084 1.00 25.93 227 LEU A N 1
ATOM 1714 C CA . LEU A 1 227 ? 45.840 3.110 -5.353 1.00 24.02 227 LEU A CA 1
ATOM 1715 C C . LEU A 1 227 ? 45.807 4.113 -4.201 1.00 23.52 227 LEU A C 1
ATOM 1716 O O . LEU A 1 227 ? 46.877 4.456 -3.710 1.00 29.07 227 LEU A O 1
ATOM 1721 N N . ASN A 1 228 ? 44.655 4.530 -3.752 1.00 27.64 228 ASN A N 1
ATOM 1722 C CA . ASN A 1 228 ? 44.534 5.481 -2.661 1.00 15.69 228 ASN A CA 1
ATOM 1723 C C . ASN A 1 228 ? 45.115 4.835 -1.396 1.00 18.68 228 ASN A C 1
ATOM 1724 O O . ASN A 1 228 ? 45.860 5.573 -0.738 1.00 24.68 228 ASN A O 1
ATOM 1729 N N . ASP A 1 229 ? 44.754 3.596 -1.122 1.00 20.08 229 ASP A N 1
ATOM 1730 C CA . ASP A 1 229 ? 45.271 2.912 0.079 1.00 27.49 229 ASP A CA 1
ATOM 1731 C C . ASP A 1 229 ? 46.787 2.761 -0.064 1.00 32.16 229 ASP A C 1
ATOM 1732 O O . ASP A 1 229 ? 47.482 2.972 0.938 1.00 31.23 229 ASP A O 1
ATOM 1737 N N . ALA A 1 230 ? 47.286 2.468 -1.245 1.00 20.01 230 ALA A N 1
ATOM 1738 C CA . ALA A 1 230 ? 48.749 2.357 -1.473 1.00 17.16 230 ALA A CA 1
ATOM 1739 C C . ALA A 1 230 ? 49.452 3.680 -1.162 1.00 42.24 230 ALA A C 1
ATOM 1740 O O . ALA A 1 230 ? 50.483 3.705 -0.445 1.00 35.48 230 ALA A O 1
ATOM 1742 N N . MET A 1 231 ? 48.902 4.782 -1.642 1.00 31.55 231 MET A N 1
ATOM 1743 C CA . MET A 1 231 ? 49.480 6.110 -1.395 1.00 15.12 231 MET A CA 1
ATOM 1744 C C . MET A 1 231 ? 49.427 6.451 0.089 1.00 20.85 231 MET A C 1
ATOM 1745 O O . MET A 1 231 ? 50.375 7.037 0.647 1.00 26.02 231 MET A O 1
ATOM 1750 N N . LYS A 1 232 ? 48.351 6.127 0.784 1.00 21.04 232 LYS A N 1
ATOM 1751 C CA . LYS A 1 232 ? 48.206 6.449 2.213 1.00 21.43 232 LYS A CA 1
ATOM 1752 C C . LYS A 1 232 ? 49.317 5.763 3.019 1.00 22.68 232 LYS A C 1
ATOM 1753 O O . LYS A 1 232 ? 49.969 6.383 3.845 1.00 28.64 232 LYS A O 1
ATOM 1759 N N . LYS A 1 233 ? 49.496 4.494 2.767 1.00 26.69 233 LYS A N 1
ATOM 1760 C CA . LYS A 1 233 ? 50.444 3.584 3.372 1.00 28.51 233 LYS A CA 1
ATOM 1761 C C . LYS A 1 233 ? 51.868 4.052 3.179 1.00 33.33 233 LYS A C 1
ATOM 1762 O O . LYS A 1 233 ? 52.651 4.216 4.121 1.00 31.63 233 LYS A O 1
ATOM 1768 N N . ALA A 1 234 ? 52.164 4.298 1.914 1.00 17.90 234 ALA A N 1
ATOM 1769 C CA . ALA A 1 234 ? 53.483 4.797 1.521 1.00 24.88 234 ALA A CA 1
ATOM 1770 C C . ALA A 1 234 ? 53.830 6.049 2.324 1.00 27.83 234 ALA A C 1
ATOM 1771 O O . ALA A 1 234 ? 54.985 6.157 2.752 1.00 27.55 234 ALA A O 1
ATOM 1773 N N . ALA A 1 235 ? 52.899 6.955 2.479 1.00 27.07 235 ALA A N 1
ATOM 1774 C CA . ALA A 1 235 ? 53.098 8.205 3.195 1.00 31.80 235 ALA A CA 1
ATOM 1775 C C . ALA A 1 235 ? 53.257 7.950 4.686 1.00 29.09 235 ALA A C 1
ATOM 1776 O O . ALA A 1 235 ? 54.168 8.518 5.313 1.00 26.60 235 ALA A O 1
ATOM 1778 N N . ALA A 1 236 ? 52.370 7.121 5.215 1.00 32.97 236 ALA A N 1
ATOM 1779 C CA . ALA A 1 236 ? 52.435 6.830 6.660 1.00 22.97 236 ALA A CA 1
ATOM 1780 C C . ALA A 1 236 ? 53.804 6.231 6.957 1.00 34.92 236 ALA A C 1
ATOM 1781 O O . ALA A 1 236 ? 54.537 6.787 7.790 1.00 32.43 236 ALA A O 1
ATOM 1783 N N . ASP A 1 237 ? 54.156 5.176 6.254 1.00 37.06 237 ASP A N 1
ATOM 1784 C CA . ASP A 1 237 ? 55.457 4.537 6.450 1.00 16.66 237 ASP A CA 1
ATOM 1785 C C . ASP A 1 237 ? 56.659 5.420 6.123 1.00 24.41 237 ASP A C 1
ATOM 1786 O O . ASP A 1 237 ? 57.766 4.941 6.458 1.00 33.17 237 ASP A O 1
ATOM 1791 N N . GLY A 1 238 ? 56.512 6.540 5.477 1.00 27.55 238 GLY A N 1
ATOM 1792 C CA . GLY A 1 238 ? 57.677 7.325 5.091 1.00 25.78 238 GLY A CA 1
ATOM 1793 C C . GLY A 1 238 ? 57.822 8.678 5.719 1.00 29.06 238 GLY A C 1
ATOM 1794 O O . GLY A 1 238 ? 58.765 9.388 5.308 1.00 35.49 238 GLY A O 1
ATOM 1795 N N . GLY A 1 239 ? 56.923 8.964 6.642 1.00 28.12 239 GLY A N 1
ATOM 1796 C CA . GLY A 1 239 ? 57.020 10.246 7.346 1.00 29.05 239 GLY A CA 1
ATOM 1797 C C . GLY A 1 239 ? 56.398 11.415 6.641 1.00 37.14 239 GLY A C 1
ATOM 1798 O O . GLY A 1 239 ? 56.645 12.536 7.121 1.00 30.39 239 GLY A O 1
ATOM 1799 N N . ALA A 1 240 ? 55.624 11.158 5.605 1.00 27.33 240 ALA A N 1
ATOM 1800 C CA . ALA A 1 240 ? 54.924 12.191 4.835 1.00 18.13 240 ALA A CA 1
ATOM 1801 C C . ALA A 1 240 ? 53.516 12.436 5.350 1.00 12.09 240 ALA A C 1
ATOM 1802 O O . ALA A 1 240 ? 52.978 11.636 6.126 1.00 24.16 240 ALA A O 1
ATOM 1804 N N . ASP A 1 241 ? 52.891 13.505 4.878 1.00 27.90 241 ASP A N 1
ATOM 1805 C CA . ASP A 1 241 ? 51.477 13.837 5.176 1.00 30.07 241 ASP A CA 1
ATOM 1806 C C . ASP A 1 241 ? 50.705 13.414 3.905 1.00 23.82 241 ASP A C 1
ATOM 1807 O O . ASP A 1 241 ? 51.362 13.372 2.848 1.00 33.92 241 ASP A O 1
ATOM 1812 N N . PHE A 1 242 ? 49.427 13.091 3.976 1.00 16.02 242 PHE A N 1
ATOM 1813 C CA . PHE A 1 242 ? 48.716 12.688 2.744 1.00 29.89 242 PHE A CA 1
ATOM 1814 C C . PHE A 1 242 ? 47.422 13.496 2.724 1.00 17.65 242 PHE A C 1
ATOM 1815 O O . PHE A 1 242 ? 46.791 13.671 3.760 1.00 22.56 242 PHE A O 1
ATOM 1823 N N . VAL A 1 243 ? 47.103 13.998 1.554 1.00 24.22 243 VAL A N 1
ATOM 1824 C CA . VAL A 1 243 ? 45.886 14.765 1.272 1.00 27.47 243 VAL A CA 1
ATOM 1825 C C . VAL A 1 243 ? 45.014 13.737 0.531 1.00 17.31 243 VAL A C 1
ATOM 1826 O O . VAL A 1 243 ? 45.269 13.361 -0.617 1.00 19.19 243 VAL A O 1
ATOM 1830 N N . ASP A 1 244 ? 44.014 13.260 1.237 1.00 29.33 244 ASP A N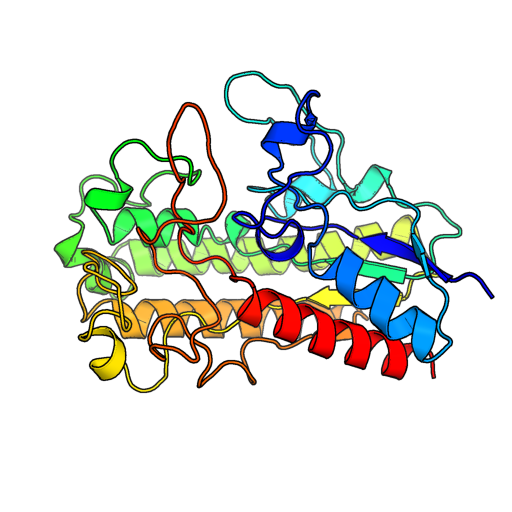 1
ATOM 1831 C CA . ASP A 1 244 ? 43.072 12.227 0.785 1.00 33.76 244 ASP A CA 1
ATOM 1832 C C . ASP A 1 244 ? 41.919 12.909 0.073 1.00 30.45 244 ASP A C 1
ATOM 1833 O O . ASP A 1 244 ? 40.887 13.215 0.692 1.00 25.41 244 ASP A O 1
ATOM 1838 N N . LEU A 1 245 ? 42.147 13.133 -1.216 1.00 23.23 245 LEU A N 1
ATOM 1839 C CA . LEU A 1 245 ? 41.100 13.836 -1.997 1.00 28.87 245 LEU A CA 1
ATOM 1840 C C . LEU A 1 245 ? 39.957 12.868 -2.282 1.00 25.91 245 LEU A C 1
ATOM 1841 O O . LEU A 1 245 ? 38.790 13.307 -2.359 1.00 23.35 245 LEU A O 1
ATOM 1846 N N . TYR A 1 246 ? 40.277 11.605 -2.430 1.00 23.27 246 TYR A N 1
ATOM 1847 C CA . TYR A 1 246 ? 39.267 10.574 -2.734 1.00 17.66 246 TYR A CA 1
ATOM 1848 C C . TYR A 1 246 ? 38.148 10.531 -1.721 1.00 27.17 246 TYR A C 1
ATOM 1849 O O . TYR A 1 246 ? 36.969 10.497 -2.098 1.00 28.28 246 TYR A O 1
ATOM 1858 N N . ALA A 1 247 ? 38.425 10.522 -0.440 1.00 28.62 247 ALA A N 1
ATOM 1859 C CA . ALA A 1 247 ? 37.449 10.478 0.655 1.00 16.82 247 ALA A CA 1
ATOM 1860 C C . ALA A 1 247 ? 36.467 11.654 0.591 1.00 26.90 247 ALA A C 1
ATOM 1861 O O . ALA A 1 247 ? 35.295 11.431 0.994 1.00 34.88 247 ALA A O 1
ATOM 1863 N N . GLY A 1 248 ? 36.806 12.825 0.094 1.00 24.99 248 GLY A N 1
ATOM 1864 C CA . GLY A 1 248 ? 35.855 13.923 0.024 1.00 17.80 248 GLY A CA 1
ATOM 1865 C C . GLY A 1 248 ? 35.330 14.378 -1.327 1.00 17.96 248 GLY A C 1
ATOM 1866 O O . GLY A 1 248 ? 34.785 15.504 -1.357 1.00 35.74 248 GLY A O 1
ATOM 1867 N N . THR A 1 249 ? 35.453 13.645 -2.402 1.00 24.77 249 THR A N 1
ATOM 1868 C CA . THR A 1 249 ? 34.977 14.073 -3.711 1.00 38.20 249 THR A CA 1
ATOM 1869 C C . THR A 1 249 ? 33.952 13.081 -4.223 1.00 16.41 249 THR A C 1
ATOM 1870 O O . THR A 1 249 ? 33.674 12.977 -5.404 1.00 28.47 249 THR A O 1
ATOM 1874 N N . GLY A 1 250 ? 33.361 12.366 -3.304 1.00 17.09 250 GLY A N 1
ATOM 1875 C CA . GLY A 1 250 ? 32.366 11.331 -3.490 1.00 18.91 250 GLY A CA 1
ATOM 1876 C C . GLY A 1 250 ? 31.077 11.779 -4.145 1.00 34.36 250 GLY A C 1
ATOM 1877 O O . GLY A 1 250 ? 30.313 10.920 -4.579 1.00 33.70 250 GLY A O 1
ATOM 1878 N N . ALA A 1 251 ? 30.826 13.063 -4.184 1.00 25.39 251 ALA A N 1
ATOM 1879 C CA . ALA A 1 251 ? 29.705 13.731 -4.810 1.00 15.18 251 ALA A CA 1
ATOM 1880 C C . ALA A 1 251 ? 30.259 14.807 -5.743 1.00 34.62 251 ALA A C 1
ATOM 1881 O O . ALA A 1 251 ? 29.514 15.766 -6.000 1.00 37.40 251 ALA A O 1
ATOM 1883 N N . ASN A 1 252 ? 31.509 14.725 -6.171 1.00 24.03 252 ASN A N 1
ATOM 1884 C CA . ASN A 1 252 ? 32.089 15.721 -7.077 1.00 11.57 252 ASN A CA 1
ATOM 1885 C C . ASN A 1 252 ? 32.815 14.907 -8.156 1.00 23.59 252 ASN A C 1
ATOM 1886 O O . ASN A 1 252 ? 33.747 15.445 -8.736 1.00 29.28 252 ASN A O 1
ATOM 1891 N N . THR A 1 253 ? 32.315 13.708 -8.378 1.00 27.34 253 THR A N 1
ATOM 1892 C CA . THR A 1 253 ? 32.872 12.821 -9.409 1.00 13.67 253 THR A CA 1
ATOM 1893 C C . THR A 1 253 ? 32.499 13.313 -10.799 1.00 24.21 253 THR A C 1
ATOM 1894 O O . THR A 1 253 ? 31.865 14.366 -10.957 1.00 29.30 253 THR A O 1
ATOM 1898 N N . ALA A 1 254 ? 32.902 12.551 -11.793 1.00 28.35 254 ALA A N 1
ATOM 1899 C CA . ALA A 1 254 ? 32.670 12.770 -13.208 1.00 24.15 254 ALA A CA 1
ATOM 1900 C C . ALA A 1 254 ? 31.195 12.570 -13.553 1.00 35.04 254 ALA A C 1
ATOM 1901 O O . ALA A 1 254 ? 30.677 13.055 -14.558 1.00 30.63 254 ALA A O 1
ATOM 1903 N N . CYS A 1 255 ? 30.518 11.824 -12.720 1.00 22.81 255 CYS A N 1
ATOM 1904 C CA . CYS A 1 255 ? 29.104 11.489 -12.793 1.00 23.71 255 CYS A CA 1
ATOM 1905 C C . CYS A 1 255 ? 28.169 12.287 -11.899 1.00 38.06 255 CYS A C 1
ATOM 1906 O O . CYS A 1 255 ? 27.023 11.820 -11.768 1.00 35.62 255 CYS A O 1
ATOM 1909 N N . ASP A 1 256 ? 28.560 13.410 -11.324 1.00 37.54 256 ASP A N 1
ATOM 1910 C CA . ASP A 1 256 ? 27.698 14.226 -10.445 1.00 26.60 256 ASP A CA 1
ATOM 1911 C C . ASP A 1 256 ? 27.126 15.447 -11.159 1.00 34.28 256 ASP A C 1
ATOM 1912 O O . ASP A 1 256 ? 26.819 16.479 -10.566 1.00 33.94 256 ASP A O 1
ATOM 1917 N N . GLY A 1 257 ? 26.927 15.278 -12.450 1.00 42.87 257 GLY A N 1
ATOM 1918 C CA . GLY A 1 257 ? 26.347 16.253 -13.363 1.00 35.69 257 GLY A CA 1
ATOM 1919 C C . GLY A 1 257 ? 27.022 17.602 -13.391 1.00 22.89 257 GLY A C 1
ATOM 1920 O O . GLY A 1 257 ? 28.115 17.758 -13.946 1.00 34.00 257 GLY A O 1
ATOM 1921 N N . ALA A 1 258 ? 26.358 18.554 -12.776 1.00 25.32 258 ALA A N 1
ATOM 1922 C CA . ALA A 1 258 ? 26.817 19.939 -12.659 1.00 31.20 258 ALA A CA 1
ATOM 1923 C C . ALA A 1 258 ? 27.687 20.204 -11.440 1.00 40.32 258 ALA A C 1
ATOM 1924 O O . ALA A 1 258 ? 28.270 21.289 -11.322 1.00 41.23 258 ALA A O 1
ATOM 1926 N N . ASP A 1 259 ? 27.751 19.242 -10.545 1.00 32.29 259 ASP A N 1
ATOM 1927 C CA . ASP A 1 259 ? 28.563 19.342 -9.316 1.00 21.19 259 ASP A CA 1
ATOM 1928 C C . ASP A 1 259 ? 29.904 18.604 -9.474 1.00 39.11 259 ASP A C 1
ATOM 1929 O O . ASP A 1 259 ? 30.750 18.497 -8.595 1.00 39.62 259 ASP A O 1
ATOM 1934 N N . ARG A 1 260 ? 30.081 18.072 -10.641 1.00 25.37 260 ARG A N 1
ATOM 1935 C CA . ARG A 1 260 ? 31.211 17.302 -11.155 1.00 19.91 260 ARG A CA 1
ATOM 1936 C C . ARG A 1 260 ? 32.488 18.126 -11.035 1.00 27.92 260 ARG A C 1
ATOM 1937 O O . ARG A 1 260 ? 32.491 19.339 -11.275 1.00 27.27 260 ARG A O 1
ATOM 1945 N N . GLY A 1 261 ? 33.580 17.495 -10.639 1.00 31.88 261 GLY A N 1
ATOM 1946 C CA . GLY A 1 261 ? 34.863 18.215 -10.492 1.00 19.84 261 GLY A CA 1
ATOM 1947 C C . GLY A 1 261 ? 35.938 17.585 -11.363 1.00 25.22 261 GLY A C 1
ATOM 1948 O O . GLY A 1 261 ? 37.110 17.973 -11.368 1.00 33.01 261 GLY A O 1
ATOM 1949 N N . ILE A 1 262 ? 35.489 16.613 -12.122 1.00 20.76 262 ILE A N 1
ATOM 1950 C CA . ILE A 1 262 ? 36.289 15.836 -13.070 1.00 17.95 262 ILE A CA 1
ATOM 1951 C C . ILE A 1 262 ? 35.711 16.053 -14.460 1.00 29.83 262 ILE A C 1
ATOM 1952 O O . ILE A 1 262 ? 34.544 15.591 -14.533 1.00 32.01 262 ILE A O 1
ATOM 1957 N N . GLY A 1 263 ? 36.292 16.675 -15.466 1.00 20.25 263 GLY A N 1
ATOM 1958 C CA . GLY A 1 263 ? 35.668 16.794 -16.790 1.00 30.19 263 GLY A CA 1
ATOM 1959 C C . GLY A 1 263 ? 35.578 15.381 -17.396 1.00 27.16 263 GLY A C 1
ATOM 1960 O O . GLY A 1 263 ? 36.317 14.423 -17.133 1.00 24.97 263 GLY A O 1
ATOM 1961 N N . GLY A 1 264 ? 34.655 15.136 -18.296 1.00 22.54 264 GLY A N 1
ATOM 1962 C CA . GLY A 1 264 ? 34.446 13.810 -18.885 1.00 26.14 264 GLY A CA 1
ATOM 1963 C C . GLY A 1 264 ? 35.597 13.358 -19.745 1.00 27.93 264 GLY A C 1
ATOM 1964 O O . GLY A 1 264 ? 36.390 14.211 -20.141 1.00 33.97 264 GLY A O 1
ATOM 1965 N N . LEU A 1 265 ? 35.629 12.058 -20.028 1.00 30.76 265 LEU A N 1
ATOM 1966 C CA . LEU A 1 265 ? 36.668 11.432 -20.874 1.00 22.07 265 LEU A CA 1
ATOM 1967 C C . LEU A 1 265 ? 36.822 12.172 -22.196 1.00 30.29 265 LEU A C 1
ATOM 1968 O O . LEU A 1 265 ? 37.974 12.552 -22.511 1.00 26.59 265 LEU A O 1
ATOM 1973 N N . LEU A 1 266 ? 35.709 12.353 -22.916 1.00 40.43 266 LEU A N 1
ATOM 1974 C CA . LEU A 1 266 ? 35.735 13.086 -24.196 1.00 17.30 266 LEU A CA 1
ATOM 1975 C C . LEU A 1 266 ? 35.178 14.502 -24.100 1.00 44.32 266 LEU A C 1
ATOM 1976 O O . LEU A 1 266 ? 35.069 15.134 -25.163 1.00 36.36 266 LEU A O 1
ATOM 1981 N N . GLU A 1 267 ? 34.884 15.006 -22.926 1.00 38.41 267 GLU A N 1
ATOM 1982 C CA . GLU A 1 267 ? 34.355 16.365 -22.769 1.00 20.12 267 GLU A CA 1
ATOM 1983 C C . GLU A 1 267 ? 35.412 17.366 -23.176 1.00 24.63 267 GLU A C 1
ATOM 1984 O O . GLU A 1 267 ? 36.581 16.972 -23.012 1.00 32.60 267 GLU A O 1
ATOM 1990 N N . ASP A 1 268 ? 35.083 18.549 -23.631 1.00 31.04 268 ASP A N 1
ATOM 1991 C CA . ASP A 1 268 ? 36.164 19.474 -24.009 1.00 17.09 268 ASP A CA 1
ATOM 1992 C C . ASP A 1 268 ? 36.787 20.215 -22.847 1.00 31.77 268 ASP A C 1
ATOM 1993 O O . ASP A 1 268 ? 35.996 20.769 -22.089 1.00 32.67 268 ASP A O 1
ATOM 1998 N N . SER A 1 269 ? 38.099 20.227 -22.841 1.00 21.44 269 SER A N 1
ATOM 1999 C CA . SER A 1 269 ? 38.872 20.934 -21.789 1.00 21.83 269 SER A CA 1
ATOM 2000 C C . SER A 1 269 ? 38.923 22.373 -22.276 1.00 30.68 269 SER A C 1
ATOM 2001 O O . SER A 1 269 ? 38.087 22.712 -23.121 1.00 26.19 269 SER A O 1
ATOM 2004 N N . GLN A 1 270 ? 39.864 23.160 -21.840 1.00 32.50 270 GLN A N 1
ATOM 2005 C CA . GLN A 1 270 ? 39.984 24.566 -22.253 1.00 22.17 270 GLN A CA 1
ATOM 2006 C C . GLN A 1 270 ? 41.164 24.685 -23.207 1.00 32.17 270 GLN A C 1
ATOM 2007 O O . GLN A 1 270 ? 41.485 25.762 -23.721 1.00 26.62 270 GLN A O 1
ATOM 2013 N N . LEU A 1 271 ? 41.771 23.538 -23.374 1.00 29.42 271 LEU A N 1
ATOM 2014 C CA . LEU A 1 271 ? 42.945 23.395 -24.220 1.00 37.12 271 LEU A CA 1
ATOM 2015 C C . LEU A 1 271 ? 42.585 23.368 -25.701 1.00 40.12 271 LEU A C 1
ATOM 2016 O O . LEU A 1 271 ? 41.860 22.479 -26.149 1.00 36.32 271 LEU A O 1
ATOM 2021 N N . GLU A 1 272 ? 43.126 24.316 -26.421 1.00 34.47 272 GLU A N 1
ATOM 2022 C CA . GLU A 1 272 ? 42.960 24.507 -27.849 1.00 29.56 272 GLU A CA 1
ATOM 2023 C C . GLU A 1 272 ? 44.260 24.327 -28.616 1.00 37.50 272 GLU A C 1
ATOM 2024 O O . GLU A 1 272 ? 45.169 25.161 -28.455 1.00 37.97 272 GLU A O 1
ATOM 2030 N N . LEU A 1 273 ? 44.303 23.283 -29.427 1.00 33.03 273 LEU A N 1
ATOM 2031 C CA . LEU A 1 273 ? 45.552 23.086 -30.178 1.00 17.16 273 LEU A CA 1
ATOM 2032 C C . LEU A 1 273 ? 45.519 23.814 -31.506 1.00 42.68 273 LEU A C 1
ATOM 2033 O O . LEU A 1 273 ? 46.198 24.879 -31.484 1.00 49.81 273 LEU A O 1
ATOM 2038 N N . LEU A 1 274 ? 44.859 23.349 -32.540 1.00 29.71 274 LEU A N 1
ATOM 2039 C CA . LEU A 1 274 ? 44.966 24.230 -33.786 1.00 24.44 274 LEU A CA 1
ATOM 2040 C C . LEU A 1 274 ? 43.696 25.063 -33.764 1.00 38.15 274 LEU A C 1
ATOM 2041 O O . LEU A 1 274 ? 43.732 26.316 -33.679 1.00 46.67 274 LEU A O 1
ATOM 2046 N N . GLY A 1 275 ? 42.585 24.379 -33.736 1.00 24.99 275 GLY A N 1
ATOM 2047 C CA . GLY A 1 275 ? 41.309 25.154 -33.598 1.00 21.41 275 GLY A CA 1
ATOM 2048 C C . GLY A 1 275 ? 40.467 24.087 -32.902 1.00 45.55 275 GLY A C 1
ATOM 2049 O O . GLY A 1 275 ? 39.365 23.796 -33.371 1.00 41.03 275 GLY A O 1
ATOM 2050 N N . THR A 1 276 ? 41.107 23.502 -31.899 1.00 31.76 276 THR A N 1
ATOM 2051 C CA . THR A 1 276 ? 40.331 22.429 -31.269 1.00 22.89 276 THR A CA 1
ATOM 2052 C C . THR A 1 276 ? 40.512 22.368 -29.760 1.00 39.99 276 THR A C 1
ATOM 2053 O O . THR A 1 276 ? 41.581 22.627 -29.223 1.00 38.21 276 THR A O 1
ATOM 2057 N N . LYS A 1 277 ? 39.382 21.990 -29.177 1.00 25.84 277 LYS A N 1
ATOM 2058 C CA . LYS A 1 277 ? 39.371 21.795 -27.725 1.00 32.83 277 LYS A CA 1
ATOM 2059 C C . LYS A 1 277 ? 39.930 20.352 -27.618 1.00 44.95 277 LYS A C 1
ATOM 2060 O O 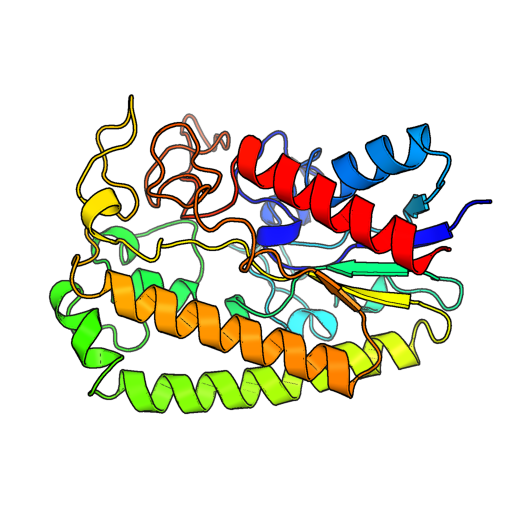. LYS A 1 277 ? 39.565 19.555 -28.506 1.00 35.06 277 LYS A O 1
ATOM 2066 N N . ILE A 1 278 ? 40.762 20.199 -26.589 1.00 21.07 278 ILE A N 1
ATOM 2067 C CA . ILE A 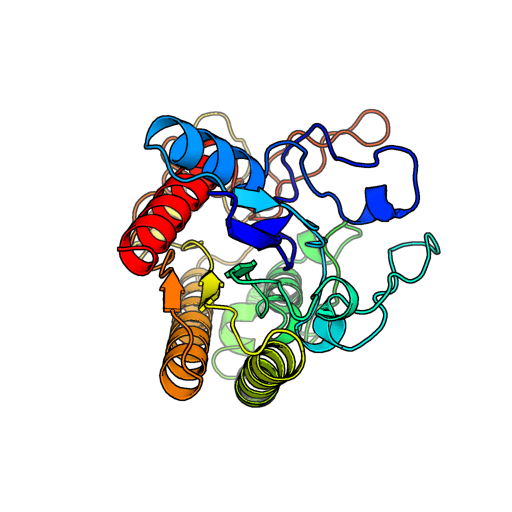1 278 ? 41.334 18.879 -26.270 1.00 20.51 278 ILE A CA 1
ATOM 2068 C C . ILE A 1 278 ? 40.462 18.410 -25.101 1.00 31.69 278 ILE A C 1
ATOM 2069 O O . ILE A 1 278 ? 40.138 19.251 -24.249 1.00 36.46 278 ILE A O 1
ATOM 2074 N N . PRO A 1 279 ? 40.088 17.143 -25.093 1.00 28.00 279 PRO A N 1
ATOM 2075 C CA . PRO A 1 279 ? 39.291 16.609 -24.002 1.00 22.65 279 PRO A CA 1
ATOM 2076 C C . PRO A 1 279 ? 40.019 16.689 -22.654 1.00 18.72 279 PRO A C 1
ATOM 2077 O O . PRO A 1 279 ? 41.241 16.764 -22.615 1.00 30.95 279 PRO A O 1
ATOM 2081 N N . TRP A 1 280 ? 39.284 16.626 -21.583 1.00 23.77 280 TRP A N 1
ATOM 2082 C CA . TRP A 1 280 ? 39.690 16.598 -20.212 1.00 27.78 280 TRP A CA 1
ATOM 2083 C C . TRP A 1 280 ? 40.386 15.245 -20.005 1.00 29.45 280 TRP A C 1
ATOM 2084 O O . TRP A 1 280 ? 41.451 15.274 -19.393 1.00 36.95 280 TRP A O 1
ATOM 2095 N N . TYR A 1 281 ? 39.768 14.173 -20.476 1.00 31.91 281 TYR A N 1
ATOM 2096 C CA . TYR A 1 281 ? 40.364 12.845 -20.271 1.00 20.06 281 TYR A CA 1
ATOM 2097 C C . TYR A 1 281 ? 40.345 12.500 -18.766 1.00 34.56 281 TYR A C 1
ATOM 2098 O O . TYR A 1 281 ? 41.287 11.916 -18.217 1.00 38.68 281 TYR A O 1
ATOM 2107 N N . ALA A 1 282 ? 39.259 12.873 -18.123 1.00 27.28 282 ALA A N 1
ATOM 2108 C CA . ALA A 1 282 ? 39.045 12.637 -16.706 1.00 20.19 282 ALA A CA 1
ATOM 2109 C C . ALA A 1 282 ? 39.973 13.374 -15.739 1.00 20.75 282 ALA A C 1
ATOM 2110 O O . ALA A 1 282 ? 40.321 12.768 -14.705 1.00 22.39 282 ALA A O 1
ATOM 2112 N N . HIS A 1 283 ? 40.379 14.596 -16.010 1.00 23.95 283 HIS A N 1
ATOM 2113 C CA . HIS A 1 283 ? 41.234 15.396 -15.116 1.00 29.19 283 HIS A CA 1
ATOM 2114 C C . HIS A 1 283 ? 40.301 16.429 -14.473 1.00 43.93 283 HIS A C 1
ATOM 2115 O O . HIS A 1 283 ? 39.248 16.683 -15.072 1.00 31.74 283 HIS A O 1
ATOM 2122 N N . PRO A 1 284 ? 40.726 16.965 -13.352 1.00 31.30 284 PRO A N 1
ATOM 2123 C CA . PRO A 1 284 ? 39.927 17.976 -12.642 1.00 27.70 284 PRO A CA 1
ATOM 2124 C C . PRO A 1 284 ? 39.680 19.200 -13.516 1.00 33.15 284 PRO A C 1
ATOM 2125 O O . PRO A 1 284 ? 40.442 19.700 -14.354 1.00 29.19 284 PRO A O 1
ATOM 2129 N N . ASN A 1 285 ? 38.477 19.711 -13.314 1.00 22.98 285 ASN A N 1
ATOM 2130 C CA . ASN A 1 285 ? 38.029 20.903 -14.093 1.00 28.76 285 ASN A CA 1
ATOM 2131 C C . ASN A 1 285 ? 38.210 22.065 -13.135 1.00 39.32 285 ASN A C 1
ATOM 2132 O O . ASN A 1 285 ? 38.933 21.895 -12.147 1.00 37.39 285 ASN A O 1
ATOM 2137 N N . ASP A 1 286 ? 37.570 23.166 -13.405 1.00 25.07 286 ASP A N 1
ATOM 2138 C CA . ASP A 1 286 ? 37.713 24.333 -12.530 1.00 14.85 286 ASP A CA 1
ATOM 2139 C C . ASP A 1 286 ? 37.272 24.017 -11.111 1.00 21.78 286 ASP A C 1
ATOM 2140 O O . ASP A 1 286 ? 38.008 24.318 -10.153 1.00 32.93 286 ASP A O 1
ATOM 2145 N N . LYS A 1 287 ? 36.102 23.470 -10.963 1.00 27.74 287 LYS A N 1
ATOM 2146 C CA . LYS A 1 287 ? 35.579 23.135 -9.635 1.00 19.71 287 LYS A CA 1
ATOM 2147 C C . LYS A 1 287 ? 36.485 22.159 -8.912 1.00 31.52 287 LYS A C 1
ATOM 2148 O O . LYS A 1 287 ? 36.804 22.322 -7.735 1.00 34.33 287 LYS A O 1
ATOM 2154 N N . GLY A 1 288 ? 36.888 21.118 -9.617 1.00 32.39 288 GLY A N 1
ATOM 2155 C CA . GLY A 1 288 ? 37.760 20.039 -9.126 1.00 23.53 288 GLY A CA 1
ATOM 2156 C C . GLY A 1 288 ? 39.083 20.679 -8.728 1.00 23.54 288 GLY A C 1
ATOM 2157 O O . GLY A 1 288 ? 39.596 20.268 -7.681 1.00 23.48 288 GLY A O 1
ATOM 2158 N N . ARG A 1 289 ? 39.561 21.640 -9.505 1.00 25.18 289 ARG A N 1
ATOM 2159 C CA . ARG A 1 289 ? 40.820 22.314 -9.150 1.00 15.23 289 ARG A CA 1
ATOM 2160 C C . ARG A 1 289 ? 40.674 23.166 -7.894 1.00 30.46 289 ARG A C 1
ATOM 2161 O O . ARG A 1 289 ? 41.713 23.267 -7.211 1.00 28.23 289 ARG A O 1
ATOM 2169 N N . ASP A 1 290 ? 39.520 23.721 -7.575 1.00 26.33 290 ASP A N 1
ATOM 2170 C CA . ASP A 1 290 ? 39.337 24.543 -6.378 1.00 24.63 290 ASP A CA 1
ATOM 2171 C C . ASP A 1 290 ? 39.270 23.622 -5.164 1.00 26.01 290 ASP A C 1
ATOM 2172 O O . ASP A 1 290 ? 39.734 24.133 -4.151 1.00 23.04 290 ASP A O 1
ATOM 2177 N N . ILE A 1 291 ? 38.720 22.436 -5.326 1.00 27.89 291 ILE A N 1
ATOM 2178 C CA . ILE A 1 291 ? 38.647 21.482 -4.214 1.00 36.73 291 ILE A CA 1
ATOM 2179 C C . ILE A 1 291 ? 40.059 21.054 -3.773 1.00 25.25 291 ILE A C 1
ATOM 2180 O O . ILE A 1 291 ? 40.461 20.942 -2.614 1.00 30.40 291 ILE A O 1
ATOM 2185 N N . GLN A 1 292 ? 40.862 20.774 -4.779 1.00 24.37 292 GLN A N 1
ATOM 2186 C CA . GLN A 1 292 ? 42.244 20.331 -4.761 1.00 14.03 292 GLN A CA 1
ATOM 2187 C C . GLN A 1 292 ? 42.981 21.433 -3.986 1.00 12.82 292 GLN A C 1
ATOM 2188 O O . GLN A 1 292 ? 43.613 21.087 -2.971 1.00 21.43 292 GLN A O 1
ATOM 2194 N N . ALA A 1 293 ? 42.821 22.624 -4.521 1.00 23.58 293 ALA A N 1
ATOM 2195 C CA . ALA A 1 293 ? 43.472 23.799 -3.911 1.00 20.89 293 ALA A CA 1
ATOM 2196 C C . ALA A 1 293 ? 43.117 23.962 -2.448 1.00 28.05 293 ALA A C 1
ATOM 2197 O O . ALA A 1 293 ? 44.006 24.058 -1.570 1.00 27.10 293 ALA A O 1
ATOM 2199 N N . LYS A 1 294 ? 41.821 23.995 -2.184 1.00 26.17 294 LYS A N 1
ATOM 2200 C CA . LYS A 1 294 ? 41.260 24.123 -0.828 1.00 19.96 294 LYS A CA 1
ATOM 2201 C C . LYS A 1 294 ? 41.812 23.092 0.129 1.00 21.55 294 LYS A C 1
ATOM 2202 O O . LYS A 1 294 ? 42.398 23.374 1.164 1.00 29.07 294 LYS A O 1
ATOM 2208 N N . GLN A 1 295 ? 41.643 21.824 -0.180 1.00 23.81 295 GLN A N 1
ATOM 2209 C CA . GLN A 1 295 ? 42.112 20.683 0.600 1.00 22.81 295 GLN A CA 1
ATOM 2210 C C . GLN A 1 295 ? 43.619 20.734 0.827 1.00 35.59 295 GLN A C 1
ATOM 2211 O O . GLN A 1 295 ? 44.016 20.419 1.948 1.00 35.32 295 GLN A O 1
ATOM 2217 N N . VAL A 1 296 ? 44.426 21.065 -0.150 1.00 27.09 296 VAL A N 1
ATOM 2218 C CA . VAL A 1 296 ? 45.890 21.114 -0.016 1.00 28.19 296 VAL A CA 1
ATOM 2219 C C . VAL A 1 296 ? 46.282 22.271 0.880 1.00 27.86 296 VAL A C 1
ATOM 2220 O O . VAL A 1 296 ? 47.018 22.101 1.859 1.00 32.99 296 VAL A O 1
ATOM 2224 N N . ALA A 1 297 ? 45.720 23.415 0.583 1.00 17.33 297 ALA A N 1
ATOM 2225 C CA . ALA A 1 297 ? 45.952 24.619 1.397 1.00 23.87 297 ALA A CA 1
ATOM 2226 C C . ALA A 1 297 ? 45.543 24.282 2.823 1.00 19.59 297 ALA A C 1
ATOM 2227 O O . ALA A 1 297 ? 46.312 24.629 3.742 1.00 27.49 297 ALA A O 1
ATOM 2229 N N . ASP A 1 298 ? 44.404 23.638 3.006 1.00 28.70 298 ASP A N 1
ATOM 2230 C CA . ASP A 1 298 ? 43.962 23.248 4.344 1.00 23.81 298 ASP A CA 1
ATOM 2231 C C . ASP A 1 298 ? 45.153 22.550 5.025 1.00 42.65 298 ASP A C 1
ATOM 2232 O O . ASP A 1 298 ? 45.693 23.126 5.967 1.00 44.29 298 ASP A O 1
ATOM 2237 N N . LYS A 1 299 ? 45.565 21.395 4.571 1.00 25.98 299 LYS A N 1
ATOM 2238 C CA . LYS A 1 299 ? 46.636 20.507 5.024 1.00 28.46 299 LYS A CA 1
ATOM 2239 C C . LYS A 1 299 ? 47.968 21.204 5.269 1.00 38.79 299 LYS A C 1
ATOM 2240 O O . LYS A 1 299 ? 48.588 20.952 6.317 1.00 29.47 299 LYS A O 1
ATOM 2246 N N . ILE A 1 300 ? 48.407 22.083 4.395 1.00 30.39 300 ILE A N 1
ATOM 2247 C CA . ILE A 1 300 ? 49.655 22.815 4.603 1.00 23.84 300 ILE A CA 1
ATOM 2248 C C . ILE A 1 300 ? 49.581 23.705 5.839 1.00 43.49 300 ILE A C 1
ATOM 2249 O O . ILE A 1 300 ? 50.573 23.835 6.534 1.00 43.12 300 ILE A O 1
ATOM 2254 N N . GLU A 1 301 ? 48.431 24.316 6.008 1.00 24.48 301 GLU A N 1
ATOM 2255 C CA . GLU A 1 301 ? 48.131 25.213 7.103 1.00 15.14 301 GLU A CA 1
ATOM 2256 C C . GLU A 1 301 ? 48.268 24.454 8.416 1.00 34.65 301 GLU A C 1
ATOM 2257 O O . GLU A 1 301 ? 48.933 24.867 9.379 1.00 40.53 301 GLU A O 1
ATOM 2263 N N . GLU A 1 302 ? 47.609 23.313 8.403 1.00 29.72 302 GLU A N 1
ATOM 2264 C CA . GLU A 1 302 ? 47.614 22.399 9.545 1.00 16.98 302 GLU A CA 1
ATOM 2265 C C . GLU A 1 302 ? 49.023 21.985 9.992 1.00 19.10 302 GLU A C 1
ATOM 2266 O O . GLU A 1 302 ? 49.419 22.035 11.173 1.00 34.21 302 GLU A O 1
ATOM 2272 N N . ILE A 1 303 ? 49.790 21.530 9.035 1.00 34.56 303 ILE A N 1
ATOM 2273 C CA . ILE A 1 303 ? 51.159 21.072 9.174 1.00 28.20 303 ILE A CA 1
ATOM 2274 C C . ILE A 1 303 ? 52.108 22.187 9.578 1.00 36.98 303 ILE A C 1
ATOM 2275 O O . ILE A 1 303 ? 53.142 21.864 10.173 1.00 37.12 303 ILE A O 1
ATOM 2280 N N . LEU A 1 304 ? 51.813 23.426 9.231 1.00 31.66 304 LEU A N 1
ATOM 2281 C CA . LEU A 1 304 ? 52.703 24.556 9.540 1.00 32.87 304 LEU A CA 1
ATOM 2282 C C . LEU A 1 304 ? 52.400 25.183 10.892 1.00 32.98 304 LEU A C 1
ATOM 2283 O O . LEU A 1 304 ? 53.006 26.187 11.289 1.00 36.00 304 LEU A O 1
ATOM 2288 N N . ASN A 1 305 ? 51.517 24.584 11.638 1.00 33.32 305 ASN A N 1
ATOM 2289 C CA . ASN A 1 305 ? 50.995 24.980 12.941 1.00 23.77 305 ASN A CA 1
ATOM 2290 C C . ASN A 1 305 ? 51.041 23.853 13.965 1.00 53.30 305 ASN A C 1
ATOM 2291 O O . ASN A 1 305 ? 49.960 23.641 14.587 1.00 49.00 305 ASN A O 1
#

CATH classification: 3.40.50.1110

Sequence (302 aa):
DPVPTVFFGDSYTANFGIAPVTNQDSERGWCFQAKENYPAVATRSLADKGITLDVQADVSCGGALIHHFWEKQELPFGAGELPPQQDALKQDTQLTVGSLGGNTLGFNRILKQCSDELRKPSLLPGDPVDGDEPAAKCGEFFGTGDGKQWLDDQFERVGAELEELLDRIGYFAPDAKRVLVGYPRLVPEDTTKCLTAAPGQTQLPFADIPQDALPVLDQIQKRLNDAMKKAAADGGADFVDLYAGTGANTACDGADRGIGGLLEDSQLELLGTKIPWYAHPNDKGRDIQAKQVADKIEEILN

Nearest PDB structures (foldseek):
  1ese-assembly1_A  TM=1.003E+00  e=7.990E-61  Streptomyces scabiei
  4hyq-assembly1_A  TM=8.217E-01  e=1.539E-14  Streptomyces albidoflavus
  8ik1-assembly1_A  TM=7.540E-01  e=4.949E-08  Geobacillus sp. PA-3
  4nna-assembly1_A  TM=4.580E-01  e=2.286E-01  Burkholderia glumae BGR1
  5ikz-assembly1_A  TM=2.327E-01  e=1.907E-01  Burkholderia thailandensis E264

Organism: Streptomyces scabiei (NCBI:txid1930)

InterPro domains:
  IPR013830 SGNH hydrolase-type esterase domain [PF13472] (49-328)
  IPR036514 SGNH hydrolase superfamily [G3DSA:3.40.50.1110] (40-345)
  IPR037460 Streptomyces scabies esterase-like [PTHR37981] (41-295)
  IPR037460 Streptomyces scabies esterase-like [cd01823] (45-338)

Foldseek 3Di:
DAQEEEAEEACQQLVQQADDHPPCPALQVLQSRHPQFLVNLLQVVLVVVPHHYPYQYHHYGHLAALCLLQQWDQGPPRSGTHHRVVVSFAQSRAAYEYAHFCVLLPLLLLLCQQDPVSQPDASRDDHHPPPVPDNACSLCCCPPNPVVVSNVVSLVVRLVSLLVSLVSCCVRHVNYAAEHEAAAQAAAPDLVLQVDCAVVGPAGQSHRGPSSSRVVSRVSSVSSLVSNVVSQVVRRHHYQRNHVPCNCQHSRNRPSHQWPGLQHFRCDADPRDGHGSNGHGHPNVSVSSNVSVSVVVVVVVD

Radius of gyration: 18.3 Å; Cα contacts (8 Å, |Δi|>4): 648; chains: 1; bounding box: 46×48×47 Å

Secondary structure (DSSP, 8-state):
-EEEEEE--SHHHHTTT-SSBTTTTSGGGGGT-BTT-HHHHHHHHHHTTT-EEEEEEE---TT--GGGGTS-EE-GGG--EEPPGGGG--TT--EEEE---HHHHTHHHHHHHT-TTTTSS-SS----SSTTS-GGGHHHHTTTSHHHHHHHHHHHHHHHHHHHHHHHHHHHSTTPEEEEEPPPP-S-S-GGGGGSPPTT-SS-TTTT--TTTHHHHHHHHHHHHHHHHHHHHTTT-EEE-TGGG-TTSSTTSTTS-SB--SSSEEEEESSS-EEE-SS-B-HHHHHHHHHHHHHHHHHHT-

B-factor: mean 32.86, std 12.37, range [7.14, 63.3]

Solvent-accessible surface area: 12764 Å² total; per-residue (Å²): 161,75,18,18,0,0,1,2,0,2,12,31,0,0,0,9,0,4,31,63,11,34,78,128,149,60,79,64,8,76,1,22,20,1,110,67,4,0,2,26,26,0,35,128,44,1,54,128,133,65,23,70,13,68,64,54,25,37,22,0,0,13,17,0,36,0,37,23,0,45,79,118,12,129,8,58,174,70,38,19,80,7,69,25,10,21,95,21,18,116,147,82,0,80,0,0,0,0,1,0,0,8,31,1,0,2,24,21,73,0,7,16,1,1,0,82,59,2,65,117,144,40,55,17,74,34,96,27,30,48,50,142,56,60,5,72,81,0,15,71,8,6,43,112,31,114,0,102,107,43,9,51,82,30,17,136,87,0,34,62,28,0,108,62,0,4,93,72,1,28,168,71,1,88,102,13,104,38,2,2,1,1,13,4,39,5,2,6,161,69,16,87,87,2,93,98,28,8,89,82,63,134,82,57,8,6,14,56,11,24,63,94,1,3,71,30,2,19,102,0,10,101,91,4,9,58,23,1,92,133,9,2,81,106,24,62,16,46,26,7,43,3,16,79,60,5,34,67,29,0,2,6,21,21,76,80,35,1,1,0,5,0,45,27,78,3,60,13,96,83,183,66,81,76,16,24,11,10,1,8,0,21,64,84,4,19,72,37,2,1,121,67,0,8,58,45,0,43,108,29,54,142